Protein 3D7I (pdb70)

Structure (mmCIF, N/CA/C/O backbone):
data_3D7I
#
_entry.id   3D7I
#
_cell.length_a   73.571
_cell.length_b   92.672
_cell.length_c   111.237
_cell.angle_alpha   90.000
_cell.angle_beta   90.000
_cell.angle_gamma   90.000
#
_symmetry.space_group_name_H-M   'C 2 2 21'
#
loop_
_entity.id
_entity.type
_entity.pdbx_description
1 polymer 'carboxymuconolactone decarboxylase family protein'
2 non-polymer 'SULFATE ION'
3 non-polymer 'TETRAETHYLENE GLYCOL'
4 water water
#
loop_
_atom_site.group_PDB
_atom_site.id
_atom_site.type_symbol
_atom_site.label_atom_id
_atom_site.label_alt_id
_atom_site.label_comp_id
_atom_site.label_asym_id
_atom_site.label_entity_id
_atom_site.label_seq_id
_atom_site.pdbx_PDB_ins_code
_atom_site.Cartn_x
_atom_site.Cartn_y
_atom_site.Cartn_z
_atom_site.occupancy
_atom_site.B_iso_or_equiv
_atom_site.auth_seq_id
_atom_site.auth_comp_id
_atom_site.auth_asym_id
_atom_site.auth_atom_id
_atom_site.pdbx_PDB_model_num
ATOM 1 N N . GLY A 1 9 ? 7.113 47.820 48.230 1.00 63.18 8 GLY A N 1
ATOM 2 C CA . GLY A 1 9 ? 7.916 49.054 47.974 1.00 62.21 8 GLY A CA 1
ATOM 3 C C . GLY A 1 9 ? 7.894 50.011 49.156 1.00 62.36 8 GLY A C 1
ATOM 4 O O . GLY A 1 9 ? 7.161 49.795 50.129 1.00 62.95 8 GLY A O 1
ATOM 5 N N . GLU A 1 10 ? 8.711 51.064 49.083 1.00 60.48 9 GLU A N 1
ATOM 6 C CA . GLU A 1 10 ? 8.684 52.123 50.091 1.00 58.30 9 GLU A CA 1
ATOM 7 C C . GLU A 1 10 ? 7.291 52.770 50.114 1.00 56.39 9 GLU A C 1
ATOM 8 O O . GLU A 1 10 ? 6.718 52.987 51.195 1.00 56.47 9 GLU A O 1
ATOM 10 N N . GLY A 1 11 ? 6.762 53.061 48.918 1.00 53.09 10 GLY A N 1
ATOM 11 C CA . GLY A 1 11 ? 5.433 53.642 48.764 1.00 50.98 10 GLY A CA 1
ATOM 12 C C . GLY A 1 11 ? 4.412 52.858 49.570 1.00 48.70 10 GLY A C 1
ATOM 13 O O . GLY A 1 11 ? 3.676 53.419 50.388 1.00 47.60 10 GLY A O 1
ATOM 22 N N . LYS A 1 13 ? 4.932 50.414 51.878 1.00 40.22 12 LYS A N 1
ATOM 23 C CA . LYS A 1 13 ? 5.220 50.245 53.284 1.00 39.39 12 LYS A CA 1
ATOM 24 C C . LYS A 1 13 ? 4.552 51.365 54.105 1.00 39.05 12 LYS A C 1
ATOM 25 O O . LYS A 1 13 ? 3.999 51.114 55.177 1.00 36.47 12 LYS A O 1
ATOM 27 N N . VAL A 1 14 ? 4.555 52.593 53.582 1.00 41.16 13 VAL A N 1
ATOM 28 C CA . VAL A 1 14 ? 3.985 53.723 54.333 1.00 40.15 13 VAL A CA 1
ATOM 29 C C . VAL A 1 14 ? 2.466 53.744 54.224 1.00 35.35 13 VAL A C 1
ATOM 30 O O . VAL A 1 14 ? 1.779 54.075 55.197 1.00 39.28 13 VAL A O 1
ATOM 34 N N . VAL A 1 15 ? 1.956 53.361 53.060 1.00 35.51 14 VAL A N 1
ATOM 35 C CA . VAL A 1 15 ? 0.512 53.181 52.887 1.00 33.25 14 VAL A CA 1
ATOM 36 C C . VAL A 1 15 ? 0.015 52.159 53.927 1.00 29.68 14 VAL A C 1
ATOM 37 O O . VAL A 1 15 ? -0.929 52.413 54.638 1.00 25.80 14 VAL A O 1
ATOM 41 N N . ALA A 1 16 ? 0.677 51.008 54.006 1.00 32.05 15 ALA A N 1
ATOM 42 C CA . ALA A 1 16 ? 0.319 49.990 55.020 1.00 30.55 15 ALA A CA 1
ATOM 43 C C . ALA A 1 16 ? 0.308 50.511 56.438 1.00 30.63 15 ALA A C 1
ATOM 44 O O . ALA A 1 16 ? -0.613 50.220 57.215 1.00 29.05 15 ALA A O 1
ATOM 46 N N . ALA A 1 17 ? 1.325 51.306 56.787 1.00 32.02 16 ALA A N 1
ATOM 47 C CA . ALA A 1 17 ? 1.446 51.879 58.120 1.00 31.27 16 ALA A CA 1
ATOM 48 C C . ALA A 1 17 ? 0.396 52.940 58.394 1.00 29.05 16 ALA A C 1
ATOM 49 O O . ALA A 1 17 ? -0.260 52.920 59.426 1.00 30.47 16 ALA A O 1
ATOM 51 N N . ALA A 1 18 ? 0.219 53.844 57.428 1.00 30.03 17 ALA A N 1
ATOM 52 C CA . ALA A 1 18 ? -0.548 55.088 57.624 1.00 28.25 17 ALA A CA 1
ATOM 53 C C . ALA A 1 18 ? -2.018 54.981 57.205 1.00 26.59 17 ALA A C 1
ATOM 54 O O . ALA A 1 18 ? -2.882 55.631 57.788 1.00 25.75 17 ALA A O 1
ATOM 56 N N . TYR A 1 19 ? -2.274 54.168 56.181 1.00 24.99 18 TYR A N 1
ATOM 57 C CA . TYR A 1 19 ? -3.601 54.085 55.546 1.00 24.71 18 TYR A CA 1
ATOM 58 C C . TYR A 1 19 ? -4.051 52.638 55.422 1.00 20.64 18 TYR A C 1
ATOM 59 O O . TYR A 1 19 ? -4.166 52.125 54.301 1.00 21.60 18 TYR A O 1
ATOM 68 N N . PRO A 1 20 ? -4.382 51.998 56.585 1.00 23.75 19 PRO A N 1
ATOM 69 C CA . PRO A 1 20 ? -4.597 50.548 56.521 1.00 23.80 19 PRO A CA 1
ATOM 70 C C . PRO A 1 20 ? -5.793 50.109 55.656 1.00 24.39 19 PRO A C 1
ATOM 71 O O . PRO A 1 20 ? -5.700 49.082 54.985 1.00 22.72 19 PRO A O 1
ATOM 75 N N . ASP A 1 21 ? -6.879 50.883 55.641 1.00 23.76 20 ASP A N 1
ATOM 76 C CA . ASP A 1 21 ? -8.026 50.513 54.801 1.00 25.18 20 ASP A CA 1
ATOM 77 C C . ASP A 1 21 ? -7.642 50.579 53.313 1.00 24.46 20 ASP A C 1
ATOM 78 O O . ASP A 1 21 ? -7.976 49.687 52.524 1.00 23.99 20 ASP A O 1
ATOM 83 N N . LEU A 1 22 ? -6.947 51.640 52.908 1.00 22.16 21 LEU A N 1
ATOM 84 C CA . LEU A 1 22 ? -6.510 51.781 51.514 1.00 23.45 21 LEU A CA 1
ATOM 85 C C . LEU A 1 22 ? -5.550 50.647 51.145 1.00 23.72 21 LEU A C 1
ATOM 86 O O . LEU A 1 22 ? -5.688 50.025 50.110 1.00 22.75 21 LEU A O 1
ATOM 91 N N . TYR A 1 23 ? -4.605 50.344 52.051 1.00 23.05 22 TYR A N 1
ATOM 92 C CA . TYR A 1 23 ? -3.661 49.259 51.854 1.00 22.39 22 TYR A CA 1
ATOM 93 C C . TYR A 1 23 ? -4.393 47.912 51.671 1.00 20.03 22 TYR A C 1
ATOM 94 O O . TYR A 1 23 ? -4.119 47.164 50.739 1.00 20.71 22 TYR A O 1
ATOM 103 N N . ASP A 1 24 ? -5.377 47.683 52.522 1.00 21.98 23 ASP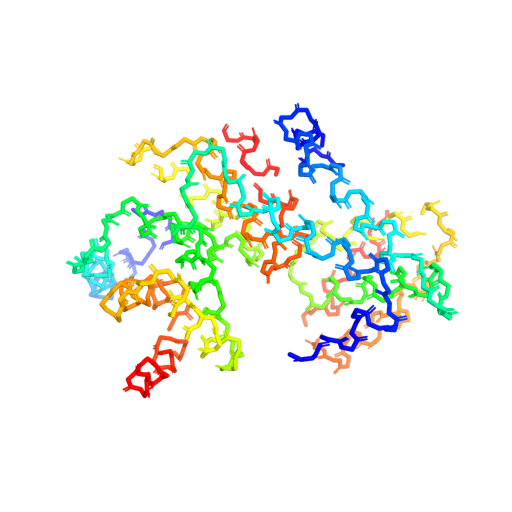 A N 1
ATOM 104 C CA A ASP A 1 24 ? -6.178 46.462 52.494 0.50 22.41 23 ASP A CA 1
ATOM 105 C CA B ASP A 1 24 ? -6.171 46.469 52.495 0.50 22.68 23 ASP A CA 1
ATOM 106 C C . ASP A 1 24 ? -6.854 46.296 51.139 1.00 24.33 23 ASP A C 1
ATOM 107 O O . ASP A 1 24 ? -6.797 45.222 50.528 1.00 23.02 23 ASP A O 1
ATOM 116 N N . ILE A 1 25 ? -7.502 47.356 50.663 1.00 23.72 24 ILE A N 1
ATOM 117 C CA A ILE A 1 25 ? -8.182 47.249 49.356 0.50 24.31 24 ILE A CA 1
ATOM 118 C CA B ILE A 1 25 ? -8.177 47.309 49.345 0.50 24.22 24 ILE A CA 1
ATOM 119 C C . ILE A 1 25 ? -7.191 47.088 48.196 1.00 24.55 24 ILE A C 1
ATOM 120 O O . ILE A 1 25 ? -7.462 46.327 47.233 1.00 25.95 24 ILE A O 1
ATOM 129 N N . ILE A 1 26 ? -6.029 47.734 48.283 1.00 23.63 25 ILE A N 1
ATOM 130 C CA . ILE A 1 26 ? -4.988 47.562 47.290 1.00 23.73 25 ILE A CA 1
ATOM 131 C C . ILE A 1 26 ? -4.522 46.104 47.179 1.00 24.84 25 ILE A C 1
ATOM 132 O O . ILE A 1 26 ? -4.395 45.552 46.081 1.00 24.71 25 ILE A O 1
ATOM 137 N N . VAL A 1 27 ? -4.274 45.469 48.314 1.00 23.84 26 VAL A N 1
ATOM 138 C CA . VAL A 1 27 ? -3.877 44.073 48.304 1.00 24.51 26 VAL A CA 1
ATOM 139 C C . VAL A 1 27 ? -4.981 43.206 47.694 1.00 24.08 26 VAL A C 1
ATOM 140 O O . VAL A 1 27 ? -4.707 42.313 46.882 1.00 25.13 26 VAL A O 1
ATOM 144 N N . LYS A 1 28 ? -6.218 43.437 48.112 1.00 23.62 27 LYS A N 1
ATOM 145 C CA . LYS A 1 28 ? -7.351 42.674 47.595 1.00 26.80 27 LYS A CA 1
ATOM 146 C C . LYS A 1 28 ? -7.566 42.905 46.102 1.00 26.00 27 LYS A C 1
ATOM 147 O O . LYS A 1 28 ? -7.857 41.968 45.350 1.00 25.10 27 LYS A O 1
ATOM 153 N N . LEU A 1 29 ? -7.413 44.146 45.669 1.00 25.36 28 LEU A N 1
ATOM 154 C CA . LEU A 1 29 ? -7.447 44.487 44.257 1.00 26.33 28 LEU A CA 1
ATOM 155 C C . LEU A 1 29 ? -6.405 43.691 43.484 1.00 26.40 28 LEU A C 1
ATOM 156 O O . LEU A 1 29 ? -6.722 43.008 42.478 1.00 25.64 28 LEU A O 1
ATOM 161 N N . ASN A 1 30 ? -5.170 43.739 43.959 1.00 25.85 29 ASN A N 1
ATOM 162 C CA A ASN A 1 30 ? -4.112 42.985 43.322 0.50 24.67 29 ASN A CA 1
ATOM 163 C CA B ASN A 1 30 ? -4.101 42.962 43.336 0.50 26.57 29 ASN A CA 1
ATOM 164 C C . ASN A 1 30 ? -4.457 41.489 43.224 1.00 27.43 29 ASN A C 1
ATOM 165 O O . ASN A 1 30 ? -4.287 40.871 42.164 1.00 26.48 29 ASN A O 1
ATOM 174 N N . ASP A 1 31 ? -4.917 40.908 44.338 1.00 25.77 30 ASP A N 1
ATOM 175 C CA . ASP A 1 31 ? -5.219 39.486 44.406 1.00 26.83 30 ASP A CA 1
ATOM 176 C C . ASP A 1 31 ? -6.349 39.097 43.458 1.00 26.50 30 ASP A C 1
ATOM 177 O O . ASP A 1 31 ? -6.238 38.090 42.744 1.00 27.69 30 ASP A O 1
ATOM 182 N N . THR A 1 32 ? -7.377 39.935 43.375 1.00 25.06 31 THR A N 1
ATOM 183 C CA . THR A 1 32 ? -8.522 39.675 42.512 1.00 26.30 31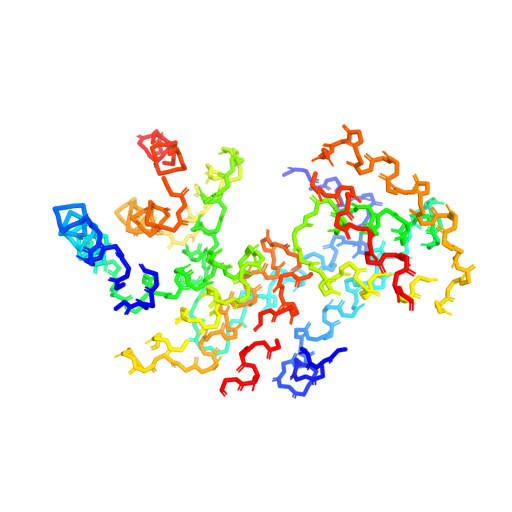 THR A CA 1
ATOM 184 C C . THR A 1 32 ? -8.189 39.881 41.055 1.00 24.54 31 THR A C 1
ATOM 185 O O . THR A 1 32 ? -8.603 39.093 40.194 1.00 25.86 31 THR A O 1
ATOM 189 N N . VAL A 1 33 ? -7.422 40.930 40.751 1.00 23.65 32 VAL A N 1
ATOM 190 C CA . VAL A 1 33 ? -6.989 41.176 39.369 1.00 25.23 32 VAL A CA 1
ATOM 191 C C . VAL A 1 33 ? -6.243 39.977 38.835 1.00 26.34 32 VAL A C 1
ATOM 192 O O . VAL A 1 33 ? -6.500 39.517 37.707 1.00 25.74 32 VAL A O 1
ATOM 196 N N . PHE A 1 34 ? -5.342 39.432 39.662 1.00 23.47 33 PHE A N 1
ATOM 197 C CA . PHE A 1 34 ? -4.507 38.304 39.260 1.00 25.02 33 PHE A CA 1
ATOM 198 C C . PHE A 1 34 ? -5.101 36.907 39.535 1.00 25.67 33 PHE A C 1
ATOM 199 O O . PHE A 1 34 ? -4.379 35.905 39.508 1.00 27.47 33 PHE A O 1
ATOM 207 N N . THR A 1 35 ? -6.425 36.858 39.772 1.00 26.09 34 THR A N 1
ATOM 208 C CA . THR A 1 35 ? -7.205 35.641 39.827 1.00 27.60 34 THR A CA 1
ATOM 209 C C . THR A 1 35 ? -8.146 35.688 38.635 1.00 27.89 34 THR A C 1
ATOM 210 O O . THR A 1 35 ? -9.305 36.080 38.730 1.00 30.01 34 THR A O 1
ATOM 214 N N . GLY A 1 36 ? -7.600 35.316 37.496 1.00 26.92 35 GLY A N 1
ATOM 215 C CA . GLY A 1 36 ? -8.301 35.386 36.222 1.00 27.08 35 GLY A CA 1
ATOM 216 C C . GLY A 1 36 ? -9.300 34.268 36.107 1.00 29.15 35 GLY A C 1
ATOM 217 O O . GLY A 1 36 ? -9.194 33.245 36.790 1.00 27.54 35 GLY A O 1
ATOM 218 N N . LYS A 1 37 ? -10.293 34.475 35.258 1.00 28.84 36 LYS A N 1
ATOM 219 C CA . LYS A 1 37 ? -11.271 33.429 34.980 1.00 28.97 36 LYS A CA 1
ATOM 220 C C . LYS A 1 37 ? -10.659 32.324 34.137 1.00 30.11 36 LYS A C 1
ATOM 221 O O . LYS A 1 37 ? -10.996 31.170 34.341 1.00 30.05 36 LYS A O 1
ATOM 227 N N . THR A 1 38 ? -9.779 32.689 33.202 1.00 28.56 37 THR A N 1
ATOM 228 C CA A THR A 1 38 ? -9.196 31.787 32.197 0.50 29.14 37 THR A CA 1
ATOM 229 C CA B THR A 1 38 ? -9.193 31.734 32.300 0.50 28.85 37 THR A CA 1
ATOM 230 C C . THR A 1 38 ? -7.684 31.932 32.126 1.00 29.37 37 THR A C 1
ATOM 231 O O . THR A 1 38 ? -6.955 30.962 32.097 1.00 29.92 37 THR A O 1
ATOM 238 N N . LEU A 1 39 ? -7.201 33.171 32.015 1.00 26.15 38 LEU A N 1
ATOM 239 C CA . LEU A 1 39 ? -5.791 33.391 31.855 1.00 24.92 38 LEU A CA 1
ATOM 240 C C . LEU A 1 39 ? -5.066 33.118 33.166 1.00 26.80 38 LEU A C 1
ATOM 241 O O . LEU A 1 39 ? -5.573 33.464 34.224 1.00 26.44 38 LEU A O 1
ATOM 246 N N . ASP A 1 40 ? -3.873 32.522 33.084 1.00 27.52 39 ASP A N 1
ATOM 247 C CA . ASP A 1 40 ? -3.065 32.273 34.276 1.00 27.31 39 ASP A CA 1
ATOM 248 C C . ASP A 1 40 ? -2.263 33.478 34.735 1.00 25.49 39 ASP A C 1
ATOM 249 O O . ASP A 1 40 ? -2.183 34.491 34.046 1.00 24.71 39 ASP A O 1
ATOM 254 N N . TYR A 1 41 ? -1.696 33.367 35.933 1.00 24.83 40 TYR A N 1
ATOM 255 C CA A TYR A 1 41 ? -0.966 34.511 36.494 0.50 24.43 40 TYR A CA 1
ATOM 256 C CA B TYR A 1 41 ? -0.941 34.446 36.549 0.50 25.70 40 TYR A CA 1
ATOM 257 C C . TYR A 1 41 ? 0.231 34.908 35.652 1.00 23.44 40 TYR A C 1
ATOM 258 O O . TYR A 1 41 ? 0.453 36.096 35.443 1.00 24.96 40 TYR A O 1
ATOM 275 N N . LYS A 1 42 ? 0.994 33.939 35.122 1.00 26.34 41 LYS A N 1
ATOM 276 C CA . LYS A 1 42 ? 2.120 34.269 34.254 1.00 25.22 41 LYS A CA 1
ATOM 277 C C . LYS A 1 42 ? 1.718 35.155 33.067 1.00 25.14 41 LYS A C 1
ATOM 278 O O . LYS A 1 42 ? 2.338 36.189 32.795 1.00 25.81 41 LYS A O 1
ATOM 284 N N . THR A 1 43 ? 0.660 34.766 32.368 1.00 24.21 42 THR A N 1
ATOM 285 C CA . THR A 1 43 ? 0.162 35.561 31.238 1.00 24.31 42 THR A CA 1
ATOM 286 C C . THR A 1 43 ? -0.227 36.964 31.657 1.00 23.60 42 THR A C 1
ATOM 287 O O . THR A 1 43 ? 0.152 37.944 31.015 1.00 23.14 42 THR A O 1
ATOM 291 N N . GLN A 1 44 ? -1.009 37.068 32.714 1.00 23.30 43 GLN A N 1
ATOM 292 C CA . GLN A 1 44 ? -1.358 38.387 33.277 1.00 23.53 43 GLN A CA 1
ATOM 293 C C . GLN A 1 44 ? -0.150 39.264 33.670 1.00 23.75 43 GLN A C 1
ATOM 294 O O . GLN A 1 44 ? -0.135 40.488 33.418 1.00 23.29 43 GLN A O 1
ATOM 300 N N . LYS A 1 45 ? 0.868 38.648 34.250 1.00 24.06 44 LYS A N 1
ATOM 301 C CA A LYS A 1 45 ? 2.049 39.394 34.646 0.50 24.95 44 LYS A CA 1
ATOM 302 C CA B LYS A 1 45 ? 2.101 39.351 34.610 0.50 23.81 44 LYS A CA 1
ATOM 303 C C . LYS A 1 45 ? 2.834 39.869 33.377 1.00 23.27 44 LYS A C 1
ATOM 304 O O . LYS A 1 45 ? 3.388 40.957 33.370 1.00 24.20 44 LYS A O 1
ATOM 315 N N . LEU A 1 46 ? 2.851 39.063 32.322 1.00 23.49 45 LEU A N 1
ATOM 316 C CA . LEU A 1 46 ? 3.470 39.487 31.044 1.00 23.18 45 LEU A CA 1
ATOM 317 C C . LEU A 1 46 ? 2.711 40.682 30.429 1.00 23.13 45 LEU A C 1
ATOM 318 O O . LEU A 1 46 ? 3.327 41.629 29.923 1.00 23.15 45 LEU A O 1
ATOM 323 N N . ILE A 1 47 ? 1.383 40.631 30.516 1.00 23.12 46 ILE A N 1
ATOM 324 C CA . ILE A 1 47 ? 0.533 41.742 30.094 1.00 23.13 46 ILE A CA 1
ATOM 325 C C . ILE A 1 47 ? 0.886 43.017 30.890 1.00 21.80 46 ILE A C 1
ATOM 326 O O . ILE A 1 47 ? 1.041 44.109 30.332 1.00 24.00 46 ILE A O 1
ATOM 331 N N . ALA A 1 48 ? 1.053 42.856 32.195 1.00 21.59 47 ALA A N 1
ATOM 332 C CA . ALA A 1 48 ? 1.412 44.003 33.068 1.00 22.85 47 ALA A CA 1
ATOM 333 C C . ALA A 1 48 ? 2.730 44.632 32.649 1.00 21.58 47 ALA A C 1
ATOM 334 O O . ALA A 1 48 ? 2.861 45.849 32.604 1.00 24.39 47 ALA A O 1
ATOM 336 N N . ILE A 1 49 ? 3.716 43.772 32.373 1.00 23.62 48 ILE A N 1
ATOM 337 C CA . ILE A 1 49 ? 5.011 44.242 31.841 1.00 22.75 48 ILE A CA 1
ATOM 338 C C . ILE A 1 49 ? 4.803 45.068 30.568 1.00 23.01 48 ILE A C 1
ATOM 339 O O . ILE A 1 49 ? 5.364 46.143 30.418 1.00 22.84 48 ILE A O 1
ATOM 344 N N . GLY A 1 50 ? 3.991 44.567 29.641 1.00 23.36 49 GLY A N 1
ATOM 345 C CA . GLY A 1 50 ? 3.767 45.228 28.390 1.00 24.34 49 GLY A CA 1
ATOM 346 C C . GLY A 1 50 ? 3.170 46.599 28.583 1.00 21.91 49 GLY A C 1
ATOM 347 O O . GLY A 1 50 ? 3.571 47.603 27.974 1.00 24.38 49 GLY A O 1
ATOM 348 N N . ILE A 1 51 ? 2.184 46.670 29.465 1.00 22.50 50 ILE A N 1
ATOM 349 C CA . ILE A 1 51 ? 1.514 47.943 29.700 1.00 23.41 50 ILE A CA 1
ATOM 350 C C . ILE A 1 51 ? 2.456 48.985 30.310 1.00 22.19 50 ILE A C 1
ATOM 351 O O . ILE A 1 51 ? 2.581 50.078 29.795 1.00 24.42 50 ILE A O 1
ATOM 356 N N . VAL A 1 52 ? 3.141 48.632 31.379 1.00 23.30 51 VAL A N 1
ATOM 357 C CA A VAL A 1 52 ? 4.067 49.611 31.993 0.50 24.17 51 VAL A CA 1
ATOM 358 C CA B VAL A 1 52 ? 4.101 49.532 32.036 0.50 25.09 51 VAL A CA 1
ATOM 359 C C . VAL A 1 52 ? 5.259 49.925 31.091 1.00 26.38 51 VAL A C 1
ATOM 360 O O . VAL A 1 52 ? 5.681 51.074 31.034 1.00 25.02 51 VAL A O 1
ATOM 367 N N . ALA A 1 53 ? 5.751 48.947 30.322 1.00 24.79 52 ALA A N 1
ATOM 368 C CA . ALA A 1 53 ? 6.831 49.208 29.347 1.00 23.41 52 ALA A CA 1
ATOM 369 C C . ALA A 1 53 ? 6.406 50.162 28.246 1.00 27.15 52 ALA A C 1
ATOM 370 O O . ALA A 1 53 ? 7.246 50.824 27.646 1.00 29.30 52 ALA A O 1
ATOM 372 N N . SER A 1 54 ? 5.105 50.271 27.973 1.00 24.86 53 SER A N 1
ATOM 373 C CA A SER A 1 54 ? 4.623 51.166 26.946 0.50 25.96 53 SER A CA 1
ATOM 374 C CA B SER A 1 54 ? 4.653 51.173 26.941 0.50 27.73 53 SER A CA 1
ATOM 375 C C . SER A 1 54 ? 4.631 52.619 27.384 1.00 28.80 53 SER A C 1
ATOM 376 O O . SER A 1 54 ? 4.436 53.499 26.543 1.00 32.02 53 SER A O 1
ATOM 381 N N . ARG A 1 55 ? 4.873 52.852 28.680 1.00 31.93 54 ARG A N 1
ATOM 382 C CA . ARG A 1 55 ? 4.884 54.190 29.311 1.00 34.66 54 ARG A CA 1
ATOM 383 C C . ARG A 1 55 ? 6.279 54.573 29.827 1.00 40.61 54 ARG A C 1
ATOM 384 O O . ARG A 1 55 ? 7.252 53.839 29.625 1.00 40.50 54 ARG A O 1
ATOM 392 N N . CYS A 1 56 ? 6.395 55.729 30.478 1.00 42.68 55 CYS A N 1
ATOM 393 C CA . CYS A 1 56 ? 7.731 56.325 30.735 1.00 47.39 55 CYS A CA 1
ATOM 394 C C . CYS A 1 56 ? 8.329 56.096 32.128 1.00 46.21 55 CYS A C 1
ATOM 395 O O . CYS A 1 56 ? 9.418 56.588 32.404 1.00 49.51 55 CYS A O 1
ATOM 398 N N . ASP A 1 57 ? 7.634 55.373 33.005 1.00 43.39 56 ASP A N 1
ATOM 399 C CA . ASP A 1 57 ? 8.112 55.195 34.363 1.00 42.72 56 ASP A CA 1
ATOM 400 C C . ASP A 1 57 ? 9.113 54.033 34.385 1.00 39.42 56 ASP A C 1
ATOM 401 O O . ASP A 1 57 ? 8.725 52.878 34.418 1.00 37.57 56 ASP A O 1
ATOM 406 N N . GLU A 1 58 ? 10.403 54.363 34.411 1.00 36.16 57 GLU A N 1
ATOM 407 C CA . GLU A 1 58 ? 11.452 53.339 34.489 1.00 36.14 57 GLU A CA 1
ATOM 408 C C . GLU A 1 58 ? 11.345 52.445 35.723 1.00 35.22 57 GLU A C 1
ATOM 409 O O . GLU A 1 58 ? 11.654 51.260 35.662 1.00 33.47 57 GLU A O 1
ATOM 411 N N . VAL A 1 59 ? 10.908 53.004 36.856 1.00 35.76 58 VAL A N 1
ATOM 412 C CA . VAL A 1 59 ? 10.867 52.237 38.096 1.00 34.18 58 VAL A CA 1
ATOM 413 C C . VAL A 1 59 ? 9.839 51.151 38.035 1.00 31.23 58 VAL A C 1
ATOM 414 O O . VAL A 1 59 ? 10.094 50.018 38.450 1.00 31.91 58 VAL A O 1
ATOM 418 N N . ALA A 1 60 ? 8.675 51.490 37.504 1.00 31.32 59 ALA A N 1
ATOM 419 C CA . ALA A 1 60 ? 7.608 50.541 37.337 1.00 30.86 59 ALA A CA 1
ATOM 420 C C . ALA A 1 60 ? 8.055 49.421 36.397 1.00 30.43 59 ALA A C 1
ATOM 421 O O . ALA A 1 60 ? 7.770 48.242 36.644 1.00 30.96 59 ALA A O 1
ATOM 423 N N . ILE A 1 61 ? 8.748 49.789 35.320 1.00 29.50 60 ILE A N 1
ATOM 424 C CA . ILE A 1 61 ? 9.206 48.772 34.339 1.00 26.50 60 ILE A CA 1
ATOM 425 C C . ILE A 1 61 ? 10.187 47.827 35.040 1.00 28.07 60 ILE A C 1
ATOM 426 O O . ILE A 1 61 ? 9.994 46.622 35.029 1.00 28.23 60 ILE A O 1
ATOM 431 N N . GLU A 1 62 ? 11.207 48.378 35.698 1.00 29.35 61 GLU A N 1
ATOM 432 C CA . GLU A 1 62 ? 12.217 47.545 36.374 1.00 31.16 61 GLU A CA 1
ATOM 433 C C . GLU A 1 62 ? 11.558 46.645 37.438 1.00 31.45 61 GLU A C 1
ATOM 434 O O . GLU A 1 62 ? 11.849 45.450 37.524 1.00 32.50 61 GLU A O 1
ATOM 436 N N . LYS A 1 63 ? 10.599 47.187 38.195 1.00 36.06 62 LYS A N 1
ATOM 437 C CA . LYS A 1 63 ? 9.882 46.412 39.212 1.00 34.75 62 LYS A CA 1
ATOM 438 C C . LYS A 1 63 ? 9.009 45.283 38.660 1.00 33.59 62 LYS A C 1
ATOM 439 O O . LYS A 1 63 ? 9.027 44.176 39.201 1.00 36.29 62 LYS A O 1
ATOM 441 N N . GLN A 1 64 ? 8.245 45.541 37.605 1.00 30.90 63 GLN A N 1
ATOM 442 C CA . GLN A 1 64 ? 7.446 44.502 36.995 1.00 31.48 63 GLN A CA 1
ATOM 443 C C . GLN A 1 64 ? 8.355 43.408 36.454 1.00 30.32 63 GLN A C 1
ATOM 444 O O . GLN A 1 64 ? 8.061 42.227 36.641 1.00 31.26 63 GLN A O 1
ATOM 458 N N . LYS A 1 66 ? 11.646 42.646 37.230 1.00 29.91 65 LYS A N 1
ATOM 459 C CA . LYS A 1 66 ? 12.346 41.965 38.336 1.00 30.33 65 LYS A CA 1
ATOM 460 C C . LYS A 1 66 ? 11.427 41.024 39.133 1.00 32.52 65 LYS A C 1
ATOM 461 O O . LYS A 1 66 ? 11.812 39.881 39.400 1.00 35.10 65 LYS A O 1
ATOM 463 N N . SER A 1 67 ? 10.214 41.466 39.486 1.00 34.11 66 SER A N 1
ATOM 464 C CA . SER A 1 67 ? 9.255 40.581 40.183 1.00 35.61 66 SER A CA 1
ATOM 465 C C . SER A 1 67 ? 8.832 39.404 39.324 1.00 35.90 66 SER A C 1
ATOM 466 O O . SER A 1 67 ? 8.732 38.291 39.823 1.00 37.28 66 SER A O 1
ATOM 469 N N . ALA A 1 68 ? 8.619 39.633 38.026 1.00 32.19 67 ALA A N 1
ATOM 470 C CA . ALA A 1 68 ? 8.283 38.537 37.114 1.00 31.97 67 ALA A CA 1
ATOM 471 C C . ALA A 1 68 ? 9.364 37.471 37.096 1.00 30.41 67 ALA A C 1
ATOM 472 O O . ALA A 1 68 ? 9.070 36.272 37.124 1.00 31.14 67 ALA A O 1
ATOM 482 N N . LYS A 1 70 ? 11.816 36.919 39.325 1.00 33.44 69 LYS A N 1
ATOM 483 C CA . LYS A 1 70 ? 11.908 36.347 40.675 1.00 35.69 69 LYS A CA 1
ATOM 484 C C . LYS A 1 70 ? 10.717 35.489 41.074 1.00 35.74 69 LYS A C 1
ATOM 485 O O . LYS A 1 70 ? 10.904 34.381 41.576 1.00 37.23 69 LYS A O 1
ATOM 488 N N . GLU A 1 71 ? 9.504 36.012 40.930 1.00 37.28 70 GLU A N 1
ATOM 489 C CA . GLU A 1 71 ? 8.297 35.273 41.347 1.00 39.48 70 GLU A CA 1
ATOM 490 C C . GLU A 1 71 ? 8.014 34.086 40.459 1.00 38.27 70 GLU A C 1
ATOM 491 O O . GLU A 1 71 ? 7.604 33.043 40.950 1.00 38.97 70 GLU A O 1
ATOM 497 N N . LEU A 1 72 ? 8.211 34.245 39.150 1.00 33.53 71 LEU A N 1
ATOM 498 C CA . LEU A 1 72 ? 7.648 33.321 38.173 1.00 32.57 71 LEU A CA 1
ATOM 499 C C . LEU A 1 72 ? 8.698 32.626 37.324 1.00 30.56 71 LEU A C 1
ATOM 500 O O . LEU A 1 72 ? 8.380 31.757 36.523 1.00 32.58 71 LEU A O 1
ATOM 505 N N . GLY A 1 73 ? 9.959 33.004 37.460 1.00 29.45 72 GLY A N 1
ATOM 506 C CA . GLY A 1 73 ? 10.999 32.381 36.658 1.00 30.81 72 GLY A CA 1
ATOM 507 C C . GLY A 1 73 ? 10.893 32.763 35.189 1.00 28.90 72 GLY A C 1
ATOM 508 O O . GLY A 1 73 ? 11.285 32.012 34.315 1.00 27.79 72 GLY A O 1
ATOM 509 N N . ILE A 1 74 ? 10.329 33.933 34.930 1.00 28.71 73 ILE A N 1
ATOM 510 C CA . ILE A 1 74 ? 10.230 34.453 33.575 1.00 26.65 73 ILE A CA 1
ATOM 511 C C . ILE A 1 74 ? 11.641 34.850 33.102 1.00 26.03 73 ILE A C 1
ATOM 512 O O . ILE A 1 74 ? 12.407 35.426 33.869 1.00 26.46 73 ILE A O 1
ATOM 517 N N . THR A 1 75 ? 11.979 34.527 31.859 1.00 24.20 74 THR A N 1
ATOM 518 C CA . THR A 1 75 ? 13.334 34.754 31.312 1.00 23.43 74 THR A CA 1
ATOM 519 C C . THR A 1 75 ? 13.432 36.085 30.571 1.00 23.43 74 THR A C 1
ATOM 520 O O . THR A 1 75 ? 12.410 36.648 30.181 1.00 24.85 74 THR A O 1
ATOM 524 N N . LYS A 1 76 ? 14.660 36.573 30.334 1.00 23.60 75 LYS A N 1
ATOM 525 C CA . LYS A 1 76 ? 14.800 37.804 29.536 1.00 24.84 75 LYS A CA 1
ATOM 526 C C . LYS A 1 76 ? 14.252 37.621 28.137 1.00 23.85 75 LYS A C 1
ATOM 527 O O . LYS A 1 76 ? 13.645 38.550 27.595 1.00 25.13 75 LYS A O 1
ATOM 533 N N . GLU A 1 77 ? 14.416 36.447 27.511 1.00 25.56 76 GLU A N 1
ATOM 534 C CA . GLU A 1 77 ? 13.847 36.299 26.160 1.00 26.50 76 GLU A CA 1
ATOM 535 C C . GLU A 1 77 ? 12.321 36.381 26.188 1.00 23.56 76 GLU A C 1
ATOM 536 O O . GLU A 1 77 ? 11.752 36.959 25.279 1.00 24.07 76 GLU A O 1
ATOM 542 N N . GLU A 1 78 ? 11.660 35.883 27.240 1.00 23.55 77 GLU A N 1
ATOM 543 C CA A GLU A 1 78 ? 10.209 36.007 27.352 0.50 23.77 77 GLU A CA 1
ATOM 544 C CA B GLU A 1 78 ? 10.211 36.016 27.381 0.50 24.73 77 GLU A CA 1
ATOM 545 C C . GLU A 1 78 ? 9.809 37.470 27.485 1.00 23.21 77 GLU A C 1
ATOM 546 O O . GLU A 1 78 ? 8.852 37.922 26.844 1.00 24.29 77 GLU A O 1
ATOM 557 N N . ILE A 1 79 ? 10.559 38.226 28.278 1.00 22.60 78 ILE A N 1
ATOM 558 C CA . ILE A 1 79 ? 10.262 39.631 28.422 1.00 22.13 78 ILE A CA 1
ATOM 559 C C . ILE A 1 79 ? 10.497 40.351 27.095 1.00 22.16 78 ILE A C 1
ATOM 560 O O . ILE A 1 79 ? 9.718 41.228 26.690 1.00 22.39 78 ILE A O 1
ATOM 565 N N . ALA A 1 80 ? 11.565 40.001 26.393 1.00 22.80 79 ALA A N 1
ATOM 566 C CA . ALA A 1 80 ? 11.815 40.593 25.086 1.00 22.89 79 ALA A CA 1
ATOM 567 C C . ALA A 1 80 ? 10.655 40.348 24.087 1.00 22.88 79 ALA A C 1
ATOM 568 O O . ALA A 1 80 ? 10.366 41.217 23.271 1.00 23.99 79 ALA A O 1
ATOM 570 N N . ASP A 1 81 ? 10.007 39.187 24.161 1.00 24.09 80 ASP A N 1
ATOM 571 C CA . ASP A 1 81 ? 8.829 38.884 23.341 1.00 24.61 80 ASP A CA 1
ATOM 572 C C . ASP A 1 81 ? 7.693 39.838 23.668 1.00 23.31 80 ASP A C 1
ATOM 573 O O . ASP A 1 81 ? 6.927 40.216 22.786 1.00 24.82 80 ASP A O 1
ATOM 578 N N . VAL A 1 82 ? 7.567 40.227 24.939 1.00 23.06 81 VAL A N 1
ATOM 579 C CA . VAL A 1 82 ? 6.636 41.279 25.331 1.00 22.72 81 VAL A CA 1
ATOM 580 C C . VAL A 1 82 ? 7.009 42.610 24.693 1.00 23.42 81 VAL A C 1
ATOM 581 O O . VAL A 1 82 ? 6.165 43.299 24.134 1.00 24.56 81 VAL A O 1
ATOM 585 N N . LEU A 1 83 ? 8.291 42.938 24.762 1.00 22.99 82 LEU A N 1
ATOM 586 C CA . LEU A 1 83 ? 8.797 44.190 24.213 1.00 24.05 82 LEU A CA 1
ATOM 587 C C . LEU A 1 83 ? 8.640 44.309 22.703 1.00 23.47 82 LEU A C 1
ATOM 588 O O . LEU A 1 83 ? 8.435 45.397 22.188 1.00 23.29 82 LEU A O 1
ATOM 593 N N . ARG A 1 84 ? 8.631 43.175 21.994 1.00 23.67 83 ARG A N 1
ATOM 594 C CA . ARG A 1 84 ? 8.277 43.188 20.567 1.00 22.32 83 ARG A CA 1
ATOM 595 C C . ARG A 1 84 ? 6.914 43.841 20.356 1.00 23.96 83 ARG A C 1
ATOM 596 O O . ARG A 1 84 ? 6.736 44.702 19.511 1.00 23.21 83 ARG A O 1
ATOM 604 N N . VAL A 1 85 ? 5.944 43.461 21.177 1.00 21.81 84 VAL A N 1
ATOM 605 C CA . VAL A 1 85 ? 4.597 44.026 21.126 1.00 23.10 84 VAL A CA 1
ATOM 606 C C . VAL A 1 85 ? 4.597 45.486 21.501 1.00 23.04 84 VAL A C 1
ATOM 607 O O . VAL A 1 85 ? 3.888 46.301 20.903 1.00 25.75 84 VAL A O 1
ATOM 611 N N . VAL A 1 86 ? 5.427 45.860 22.483 1.00 22.57 85 VAL A N 1
ATOM 612 C CA . VAL A 1 86 ? 5.553 47.281 22.879 1.00 22.18 85 VAL A CA 1
ATOM 613 C C . VAL A 1 86 ? 6.001 48.139 21.689 1.00 21.85 85 VAL A C 1
ATOM 614 O O . VAL A 1 86 ? 5.424 49.192 21.422 1.00 24.82 85 VAL A O 1
ATOM 618 N N . LEU A 1 87 ? 6.991 47.646 20.948 1.00 23.40 86 LEU A N 1
ATOM 619 C CA . LEU A 1 87 ? 7.491 48.345 19.758 1.00 23.31 86 LEU A CA 1
ATOM 620 C C . LEU A 1 87 ? 6.355 48.591 18.781 1.00 23.51 86 LEU A C 1
ATOM 621 O O . LEU A 1 87 ? 6.143 49.711 18.317 1.00 24.52 86 LEU A O 1
ATOM 626 N N . LEU A 1 88 ? 5.610 47.541 18.458 1.00 23.94 87 LEU A N 1
ATOM 627 C CA . LEU A 1 88 ? 4.559 47.666 17.436 1.00 25.02 87 LEU A CA 1
ATOM 628 C C . LEU A 1 88 ? 3.463 48.632 17.862 1.00 25.92 87 LEU A C 1
ATOM 629 O O . LEU A 1 88 ? 2.953 49.454 17.071 1.00 26.30 87 LEU A O 1
ATOM 634 N N . THR A 1 89 ? 3.077 48.542 19.138 1.00 23.85 88 THR A N 1
ATOM 635 C CA . THR A 1 89 ? 1.940 49.293 19.660 1.00 24.05 88 THR A CA 1
ATOM 636 C C . THR A 1 89 ? 2.308 50.686 20.111 1.00 25.31 88 THR A C 1
ATOM 637 O O . THR A 1 89 ? 1.454 51.557 20.233 1.00 26.04 88 THR A O 1
ATOM 641 N N . SER A 1 90 ? 3.579 50.897 20.397 1.00 24.46 89 SER A N 1
ATOM 642 C CA . SER A 1 90 ? 3.995 52.084 21.146 1.00 24.13 89 SER A CA 1
ATOM 643 C C . SER A 1 90 ? 5.212 52.838 20.638 1.00 26.56 89 SER A C 1
ATOM 644 O O . SER A 1 90 ? 5.462 53.961 21.084 1.00 26.78 89 SER A O 1
ATOM 647 N N . GLY A 1 91 ? 5.968 52.245 19.726 1.00 25.26 90 GLY A N 1
ATOM 648 C CA . GLY A 1 91 ? 7.072 52.946 19.088 1.00 25.97 90 GLY A CA 1
ATOM 649 C C . GLY A 1 91 ? 8.453 52.649 19.649 1.00 25.09 90 GLY A C 1
ATOM 650 O O . GLY A 1 91 ? 8.594 51.969 20.691 1.00 25.03 90 GLY A O 1
ATOM 659 N N . PRO A 1 93 ? 10.900 54.743 21.022 1.00 25.42 92 PRO A N 1
ATOM 660 C CA . P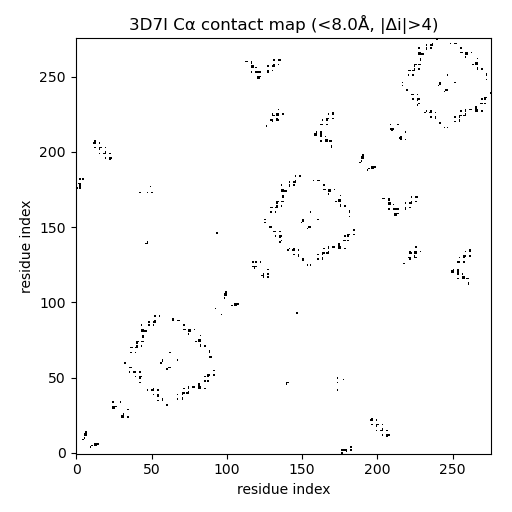RO A 1 93 ? 11.374 55.211 22.342 1.00 25.71 92 PRO A CA 1
ATOM 661 C C . PRO A 1 93 ? 11.033 54.254 23.485 1.00 25.58 92 PRO A C 1
ATOM 662 O O . PRO A 1 93 ? 11.893 53.982 24.345 1.00 24.82 92 PRO A O 1
ATOM 666 N N . ALA A 1 94 ? 9.791 53.774 23.520 1.00 23.87 93 ALA A N 1
ATOM 667 C CA . ALA A 1 94 ? 9.353 52.861 24.577 1.00 25.14 93 ALA A CA 1
ATOM 668 C C . ALA A 1 94 ? 10.094 51.560 24.466 1.00 22.70 93 ALA A C 1
ATOM 669 O O . ALA A 1 94 ? 10.577 51.012 25.471 1.00 24.20 93 ALA A O 1
ATOM 671 N N . PHE A 1 95 ? 10.225 51.050 23.241 1.00 22.55 94 PHE A N 1
ATOM 672 C CA . PHE A 1 95 ? 10.933 49.795 23.040 1.00 23.58 94 PHE A CA 1
ATOM 673 C C . PHE A 1 95 ? 12.386 49.873 23.521 1.00 24.36 94 PHE A C 1
ATOM 674 O O . PHE A 1 95 ? 12.852 48.996 24.251 1.00 23.54 94 PHE A O 1
ATOM 682 N N . THR A 1 96 ? 13.096 50.897 23.089 1.00 23.25 95 THR A N 1
ATOM 683 C CA . THR A 1 96 ? 14.522 51.005 23.394 1.00 23.76 95 THR A CA 1
ATOM 684 C C . THR A 1 96 ? 14.779 51.245 24.884 1.00 23.91 95 THR A C 1
ATOM 685 O O . THR A 1 96 ? 15.727 50.669 25.450 1.00 22.76 95 THR A O 1
ATOM 689 N N . LYS A 1 97 ? 13.940 52.067 25.539 1.00 23.94 96 LYS A N 1
ATOM 690 C CA A LYS A 1 97 ? 14.064 52.294 26.985 0.50 24.52 96 LYS A CA 1
ATOM 691 C CA B LYS A 1 97 ? 14.085 52.290 26.980 0.50 24.73 96 LYS A CA 1
ATOM 692 C C . LYS A 1 97 ? 13.894 50.970 27.727 1.00 23.60 96 LYS A C 1
ATOM 693 O O . LYS A 1 97 ? 14.677 50.630 28.617 1.00 23.57 96 LYS A O 1
ATOM 704 N N . ALA A 1 98 ? 12.853 50.233 27.358 1.00 22.89 97 ALA A N 1
ATOM 705 C CA . ALA A 1 98 ? 12.503 49.022 28.072 1.00 23.21 97 ALA A CA 1
ATOM 706 C C . ALA A 1 98 ? 13.520 47.930 27.798 1.00 22.64 97 ALA A C 1
ATOM 707 O O . ALA A 1 98 ? 13.835 47.138 28.692 1.00 21.62 97 ALA A O 1
ATOM 722 N N . LYS A 1 100 ? 16.765 48.430 27.163 1.00 23.46 99 LYS A N 1
ATOM 723 C CA . LYS A 1 100 ? 17.935 48.759 27.973 1.00 22.40 99 LYS A CA 1
ATOM 724 C C . LYS A 1 100 ? 17.719 48.361 29.440 1.00 23.13 99 LYS A C 1
ATOM 725 O O . LYS A 1 100 ? 18.605 47.791 30.055 1.00 24.56 99 LYS A O 1
ATOM 728 N N . ILE A 1 101 ? 16.530 48.639 29.977 1.00 23.51 100 ILE A N 1
ATOM 729 C CA . ILE A 1 101 ? 16.195 48.246 31.335 1.00 23.50 100 ILE A CA 1
ATOM 730 C C . ILE A 1 101 ? 16.325 46.735 31.505 1.00 23.08 100 ILE A C 1
ATOM 731 O O . ILE A 1 101 ? 16.976 46.260 32.450 1.00 23.76 100 ILE A O 1
ATOM 736 N N . LEU A 1 102 ? 15.763 45.994 30.557 1.00 23.79 101 LEU A N 1
ATOM 737 C CA . LEU A 1 102 ? 15.826 44.529 30.552 1.00 24.35 101 LEU A CA 1
ATOM 738 C C . LEU A 1 102 ? 17.264 44.013 30.533 1.00 25.05 101 LEU A C 1
ATOM 739 O O . LEU A 1 102 ? 17.631 43.117 31.292 1.00 25.90 101 LEU A O 1
ATOM 744 N N . GLU A 1 103 ? 18.074 44.582 29.645 1.00 23.74 102 GLU A N 1
ATOM 745 C CA . GLU A 1 103 ? 19.445 44.139 29.465 1.00 26.42 102 GLU A CA 1
ATOM 746 C C . GLU A 1 103 ? 20.232 44.336 30.746 1.00 26.82 102 GLU A C 1
ATOM 747 O O . GLU A 1 103 ? 21.048 43.495 31.092 1.00 28.91 102 GLU A O 1
ATOM 753 N N . LYS A 1 104 ? 20.012 45.466 31.422 1.00 26.58 103 LYS A N 1
ATOM 754 C CA . LYS A 1 104 ? 20.773 45.845 32.614 1.00 25.32 103 LYS A CA 1
ATOM 755 C C . LYS A 1 104 ? 20.256 45.177 33.884 1.00 28.39 103 LYS A C 1
ATOM 756 O O . LYS A 1 104 ? 20.942 45.155 34.898 1.00 28.33 103 LYS A O 1
ATOM 759 N N . LEU A 1 105 ? 19.054 44.629 33.819 1.00 28.90 104 LEU A N 1
ATOM 760 C CA . LEU A 1 105 ? 18.390 44.037 34.970 1.00 33.29 104 LEU A CA 1
ATOM 761 C C . LEU A 1 105 ? 19.205 42.897 35.580 1.00 35.09 104 LEU A C 1
ATOM 762 O O . LEU A 1 105 ? 19.365 42.857 36.806 1.00 37.06 104 LEU A O 1
ATOM 768 N N . PHE B 1 8 ? 8.970 79.991 40.219 1.00 59.01 7 PHE B N 1
ATOM 769 C CA . PHE B 1 8 ? 9.121 78.887 39.220 1.00 58.55 7 PHE B CA 1
ATOM 770 C C . PHE B 1 8 ? 10.525 78.270 39.318 1.00 57.17 7 PHE B C 1
ATOM 771 O O . PHE B 1 8 ? 11.448 78.885 39.884 1.00 59.33 7 PHE B O 1
ATOM 779 N N . GLY B 1 9 ? 10.693 77.077 38.739 1.00 51.97 8 GLY B N 1
ATOM 780 C CA . GLY B 1 9 ? 11.946 76.308 38.864 1.00 47.06 8 GLY B CA 1
ATOM 781 C C . GLY B 1 9 ? 13.010 76.644 37.842 1.00 42.74 8 GLY B C 1
ATOM 782 O O . GLY B 1 9 ? 12.960 77.691 37.199 1.00 40.60 8 GLY B O 1
ATOM 783 N N . GLU B 1 10 ? 13.969 75.734 37.690 1.00 39.01 9 GLU B N 1
ATOM 784 C CA . GLU B 1 10 ? 15.125 75.924 36.812 1.00 38.04 9 GLU B CA 1
ATOM 785 C C . GLU B 1 10 ? 14.737 76.079 35.344 1.00 34.61 9 GLU B C 1
ATOM 786 O O . GLU B 1 10 ? 15.312 76.893 34.624 1.00 33.70 9 GLU B O 1
ATOM 788 N N . GLY B 1 11 ? 13.750 75.287 34.915 1.00 34.19 10 GLY B N 1
ATOM 789 C CA . GLY B 1 11 ? 13.250 75.348 33.551 1.00 31.10 10 GLY B CA 1
ATOM 790 C C . GLY B 1 11 ? 12.790 76.744 33.220 1.00 25.97 10 GLY B C 1
ATOM 791 O O . GLY B 1 11 ? 13.200 77.304 32.203 1.00 24.44 10 GLY B O 1
ATOM 800 N N . LYS B 1 13 ? 13.587 79.531 34.749 1.00 22.58 12 LYS B N 1
ATOM 801 C CA . LYS B 1 13 ? 14.709 80.488 34.749 1.00 22.98 12 LYS B CA 1
ATOM 802 C C . LYS B 1 13 ? 15.471 80.468 33.411 1.00 20.97 12 LYS B C 1
ATOM 803 O O . LYS B 1 13 ? 15.931 81.507 32.944 1.00 22.83 12 LYS B O 1
ATOM 809 N N . VAL B 1 14 ? 15.558 79.292 32.784 1.00 23.05 13 VAL B N 1
ATOM 810 C CA . VAL B 1 14 ? 16.174 79.143 31.455 1.00 22.27 13 VAL B CA 1
ATOM 811 C C . VAL B 1 14 ? 15.338 79.931 30.437 1.00 19.87 13 VAL B C 1
ATOM 812 O O . VAL B 1 14 ? 15.870 80.675 29.599 1.00 19.37 13 VAL B O 1
ATOM 816 N N . VAL B 1 15 ? 14.032 79.817 30.576 1.00 20.72 14 VAL B N 1
ATOM 817 C CA . VAL B 1 15 ? 13.119 80.535 29.668 1.00 22.65 14 VAL B CA 1
ATOM 818 C C . VAL B 1 15 ? 13.274 82.037 29.865 1.00 19.62 14 VAL B C 1
ATOM 819 O O . VAL B 1 15 ? 13.348 82.784 28.895 1.00 20.37 14 VAL B O 1
ATOM 823 N N . ALA B 1 16 ? 13.332 82.483 31.131 1.00 21.22 15 ALA B N 1
ATOM 824 C CA . ALA B 1 16 ? 13.580 83.912 31.414 1.00 18.46 15 ALA B CA 1
ATOM 825 C C . ALA B 1 16 ? 14.866 84.401 30.767 1.00 19.65 15 ALA B C 1
ATOM 826 O O . ALA B 1 16 ? 14.894 85.480 30.187 1.00 22.14 15 ALA B O 1
ATOM 828 N N . ALA B 1 17 ? 15.918 83.608 30.857 1.00 21.08 16 ALA B N 1
ATOM 829 C CA . ALA B 1 17 ? 17.202 83.950 30.227 1.00 22.56 16 ALA B CA 1
ATOM 830 C C . ALA B 1 17 ? 17.144 83.974 28.678 1.00 22.82 16 ALA B C 1
ATOM 831 O O . ALA B 1 17 ? 17.665 84.891 28.042 1.00 28.47 16 ALA B O 1
ATOM 833 N N . ALA B 1 18 ? 16.521 82.963 28.097 1.00 21.86 17 ALA B N 1
ATOM 834 C CA . ALA B 1 18 ? 16.542 82.770 26.636 1.00 22.20 17 ALA B CA 1
ATOM 835 C C . ALA B 1 18 ? 15.493 83.586 25.851 1.00 21.86 17 ALA B C 1
ATOM 836 O O . ALA B 1 18 ? 15.808 84.146 24.776 1.00 23.86 17 ALA B O 1
ATOM 838 N N . TYR B 1 19 ? 14.290 83.672 26.407 1.00 22.99 18 TYR B N 1
ATOM 839 C CA . TYR B 1 19 ? 13.084 84.212 25.724 1.00 24.08 18 TYR B CA 1
ATOM 840 C C . TYR B 1 19 ? 12.235 85.030 26.691 1.00 21.96 18 TYR B C 1
ATOM 841 O O . TYR B 1 19 ? 11.217 84.579 27.196 1.00 21.62 18 TYR B O 1
ATOM 850 N N . PRO B 1 20 ? 12.703 86.256 26.994 1.00 22.95 19 PRO B N 1
ATOM 851 C CA . PRO B 1 20 ? 12.008 87.103 27.963 1.00 20.97 19 PRO B CA 1
ATOM 852 C C . PRO B 1 20 ? 10.540 87.377 27.666 1.00 23.47 19 PRO B C 1
ATOM 853 O O . PRO B 1 20 ? 9.729 87.342 28.598 1.00 22.73 19 PRO B O 1
ATOM 857 N N . ASP B 1 21 ? 10.175 87.629 26.413 1.00 23.93 20 ASP B N 1
ATOM 858 C CA . ASP B 1 21 ? 8.772 87.917 26.104 1.00 28.48 20 ASP B CA 1
ATOM 859 C C . ASP B 1 21 ? 7.908 86.671 26.266 1.00 26.25 20 ASP B C 1
ATOM 860 O O . ASP B 1 21 ? 6.756 86.723 26.775 1.00 26.13 20 ASP B O 1
ATOM 865 N N . LEU B 1 22 ? 8.444 85.524 25.878 1.00 24.97 21 LEU B N 1
ATOM 866 C CA . LEU B 1 22 ? 7.721 84.269 26.090 1.00 23.54 21 LEU B CA 1
ATOM 867 C C . LEU B 1 22 ? 7.555 83.994 27.575 1.00 22.52 21 LEU B C 1
ATOM 868 O O . LEU B 1 22 ? 6.474 83.604 28.042 1.00 24.44 21 LEU B O 1
ATOM 873 N N . TYR B 1 23 ? 8.626 84.193 28.326 1.00 22.41 22 TYR B N 1
ATOM 874 C CA . TYR B 1 23 ? 8.584 84.070 29.780 1.00 22.77 22 TYR B CA 1
ATOM 875 C C . TYR B 1 23 ? 7.435 84.913 30.380 1.00 22.67 22 TYR B C 1
ATOM 876 O O . TYR B 1 23 ? 6.627 84.425 31.175 1.00 23.91 22 TYR B O 1
ATOM 885 N N . ASP B 1 24 ? 7.378 86.174 29.980 1.00 23.82 23 ASP B N 1
ATOM 886 C CA . ASP B 1 24 ? 6.360 87.088 30.502 1.00 24.16 23 ASP B CA 1
ATOM 887 C C . ASP B 1 24 ? 4.927 86.625 30.205 1.00 25.07 23 ASP B C 1
ATOM 888 O O . ASP B 1 24 ? 4.046 86.754 31.064 1.00 23.28 23 ASP B O 1
ATOM 893 N N . ILE B 1 25 ? 4.693 86.066 29.019 1.00 23.65 24 ILE B N 1
ATOM 894 C CA . ILE B 1 25 ? 3.350 85.619 28.651 1.00 24.84 24 ILE B CA 1
ATOM 895 C C . ILE B 1 25 ? 3.018 84.370 29.489 1.00 23.61 24 ILE B C 1
ATOM 896 O O . ILE B 1 25 ? 1.899 84.210 29.967 1.00 24.22 24 ILE B O 1
ATOM 901 N N . ILE B 1 26 ? 4.024 83.514 29.707 1.00 24.35 25 ILE B N 1
ATOM 902 C CA . ILE B 1 26 ? 3.817 82.316 30.523 1.00 24.21 25 ILE B CA 1
ATOM 903 C C . ILE B 1 26 ? 3.445 82.707 31.965 1.00 23.22 25 ILE B C 1
ATOM 904 O O . ILE B 1 26 ? 2.509 82.132 32.562 1.00 25.47 25 ILE B O 1
ATOM 909 N N . VAL B 1 27 ? 4.144 83.697 32.511 1.00 24.58 26 VAL B N 1
ATOM 910 C CA . VAL B 1 27 ? 3.846 84.171 33.859 1.00 26.19 26 VAL B CA 1
ATOM 911 C C . VAL B 1 27 ? 2.405 84.710 33.937 1.00 24.90 26 VAL B C 1
ATOM 912 O O . VAL B 1 27 ? 1.639 84.349 34.854 1.00 24.16 26 VAL B O 1
ATOM 916 N N . LYS B 1 28 ? 2.006 85.523 32.967 1.00 23.37 27 LYS B N 1
ATOM 917 C CA A LYS B 1 28 ? 0.622 86.024 32.925 0.50 23.88 27 LYS B CA 1
ATOM 918 C CA B LYS B 1 28 ? 0.628 86.025 32.945 0.50 24.26 27 LYS B CA 1
ATOM 919 C C . LYS B 1 28 ? -0.377 84.879 32.823 1.00 24.17 27 LYS B C 1
ATOM 920 O O . LYS B 1 28 ? -1.387 84.886 33.498 1.00 24.41 27 LYS B O 1
ATOM 925 N N . LEU B 1 29 ? -0.091 83.873 31.981 1.00 23.31 28 LEU B N 1
ATOM 926 C CA . LEU B 1 29 ? -0.962 82.705 31.832 1.00 25.23 28 LEU B CA 1
ATOM 927 C C . LEU B 1 29 ? -1.121 81.995 33.180 1.00 25.13 28 LEU B C 1
ATOM 928 O O . LEU B 1 29 ? -2.231 81.653 33.640 1.00 24.63 28 LEU B O 1
ATOM 933 N N . ASN B 1 30 ? 0.023 81.773 33.828 1.00 22.56 29 ASN B N 1
ATOM 934 C CA . ASN B 1 30 ? 0.048 81.101 35.117 1.00 24.38 29 ASN B CA 1
ATOM 935 C C . ASN B 1 30 ? -0.813 81.844 36.140 1.00 22.89 29 ASN B C 1
ATOM 936 O O . ASN B 1 30 ? -1.651 81.255 36.839 1.00 26.79 29 ASN B O 1
ATOM 941 N N . ASP B 1 31 ? -0.596 83.141 36.234 1.00 22.88 30 ASP B N 1
ATOM 942 C CA . ASP B 1 31 ? -1.285 83.973 37.203 1.00 24.82 30 ASP B CA 1
ATOM 943 C C . ASP B 1 31 ? -2.797 84.034 36.943 1.00 25.07 30 ASP B C 1
ATOM 944 O O . ASP B 1 31 ? -3.601 84.001 37.880 1.00 26.99 30 ASP B O 1
ATOM 949 N N . THR B 1 32 ? -3.173 84.070 35.675 1.00 22.79 31 THR B N 1
ATOM 950 C CA . THR B 1 32 ? -4.600 83.984 35.289 1.00 24.26 31 THR B CA 1
ATOM 951 C C . THR B 1 32 ? -5.213 82.620 35.540 1.00 23.93 31 THR B C 1
ATOM 952 O O . THR B 1 32 ? -6.339 82.515 36.082 1.00 24.83 31 THR B O 1
ATOM 956 N N . VAL B 1 33 ? -4.509 81.554 35.146 1.00 22.77 32 VAL B N 1
ATOM 957 C CA . VAL B 1 33 ? -4.974 80.194 35.438 1.00 24.03 32 VAL B CA 1
ATOM 958 C C . VAL B 1 33 ? -5.286 80.043 36.936 1.00 23.77 32 VAL B C 1
ATOM 959 O O . VAL B 1 33 ? -6.329 79.469 37.304 1.00 25.63 32 VAL B O 1
ATOM 963 N N . PHE B 1 34 ? -4.431 80.590 37.799 1.00 23.43 33 PHE B N 1
ATOM 964 C CA . PHE B 1 34 ? -4.601 80.397 39.246 1.00 25.33 33 PHE B CA 1
ATOM 965 C C . PHE B 1 34 ? -5.403 81.502 39.922 1.00 27.87 33 PHE B C 1
ATOM 966 O O . PHE B 1 34 ? -5.384 81.637 41.159 1.00 27.20 33 PHE B O 1
ATOM 974 N N . THR B 1 35 ? -6.104 82.288 39.114 1.00 28.08 34 THR B N 1
ATOM 975 C CA . THR B 1 35 ? -7.123 83.205 39.620 1.00 27.68 34 THR B CA 1
ATOM 976 C C . THR B 1 35 ? -8.472 82.607 39.227 1.00 26.27 34 THR B C 1
ATOM 977 O O . THR B 1 35 ? -9.079 82.991 38.223 1.00 24.59 34 THR B O 1
ATOM 981 N N . GLY B 1 36 ? -8.916 81.627 40.013 1.00 23.37 35 GLY B N 1
ATOM 982 C CA . GLY B 1 36 ? -10.169 80.966 39.763 1.00 26.15 35 GLY B CA 1
ATOM 983 C C . GLY B 1 36 ? -11.353 81.880 40.008 1.00 26.00 35 GLY B C 1
ATOM 984 O O . GLY B 1 36 ? -11.261 82.862 40.761 1.00 26.21 35 GLY B O 1
ATOM 985 N N . LYS B 1 37 ? -12.466 81.593 39.353 1.00 26.20 36 LYS B N 1
ATOM 986 C CA . LYS B 1 37 ? -13.707 82.364 39.626 1.00 25.52 36 LYS B CA 1
ATOM 987 C C . LYS B 1 37 ? -14.401 81.918 40.902 1.00 25.59 36 LYS B C 1
ATOM 988 O O . LYS B 1 37 ? -15.013 82.749 41.608 1.00 24.82 36 LYS B O 1
ATOM 994 N N . THR B 1 38 ? -14.305 80.634 41.224 1.00 26.34 37 THR B N 1
ATOM 995 C CA . THR B 1 38 ? -14.895 80.088 42.444 1.00 27.40 37 THR B CA 1
ATOM 996 C C . THR B 1 38 ? -13.901 79.304 43.281 1.00 28.68 37 THR B C 1
ATOM 997 O O . THR B 1 38 ? -13.830 79.501 44.486 1.00 28.44 37 THR B O 1
ATOM 1001 N N . LEU B 1 39 ? -13.154 78.398 42.652 1.00 24.44 38 LEU B N 1
ATOM 1002 C CA . LEU B 1 39 ? -12.190 77.556 43.382 1.00 24.53 38 LEU B CA 1
ATOM 1003 C C . LEU B 1 39 ? -11.018 78.408 43.841 1.00 26.73 38 LEU B C 1
ATOM 1004 O O . LEU B 1 39 ? -10.561 79.304 43.117 1.00 26.13 38 LEU B O 1
ATOM 1009 N N . ASP B 1 40 ? -10.539 78.150 45.053 1.00 25.77 39 ASP B N 1
ATOM 1010 C CA . ASP B 1 40 ? -9.405 78.915 45.556 1.00 26.59 39 ASP B CA 1
ATOM 1011 C C . ASP B 1 40 ? -8.085 78.324 45.076 1.00 26.80 39 ASP B C 1
ATOM 1012 O O . ASP B 1 40 ? -8.046 77.280 44.439 1.00 24.07 39 ASP B O 1
ATOM 1017 N N . TYR B 1 41 ? -7.011 79.046 45.327 1.00 25.33 40 TYR B N 1
ATOM 1018 C CA . TYR B 1 41 ? -5.703 78.664 44.822 1.00 24.51 40 TYR B CA 1
ATOM 1019 C C . TYR B 1 41 ? -5.243 77.312 45.372 1.00 25.46 40 TYR B C 1
ATOM 1020 O O . TYR B 1 41 ? -4.698 76.478 44.641 1.00 24.60 40 TYR B O 1
ATOM 1029 N N . LYS B 1 42 ? -5.466 77.097 46.659 1.00 24.17 41 LYS B N 1
ATOM 1030 C CA . LYS B 1 42 ? -5.137 75.787 47.259 1.00 26.03 41 LYS B CA 1
ATOM 1031 C C . LYS B 1 42 ? -5.786 74.622 46.516 1.00 24.80 41 LYS B C 1
ATOM 1032 O O . LYS B 1 42 ? -5.121 73.627 46.222 1.00 24.41 41 LYS B O 1
ATOM 1038 N N . THR B 1 43 ? -7.074 74.738 46.237 1.00 24.70 42 THR B N 1
ATOM 1039 C CA . THR B 1 43 ? -7.798 73.688 45.520 1.00 23.81 42 THR B CA 1
ATOM 1040 C C . THR B 1 43 ? -7.217 73.448 44.133 1.00 24.23 42 THR B C 1
ATOM 1041 O O . THR B 1 43 ? -7.022 72.317 43.719 1.00 23.25 42 THR B O 1
ATOM 1045 N N . GLN B 1 44 ? -6.933 74.527 43.418 1.00 23.43 43 GLN B N 1
ATOM 1046 C CA . GLN B 1 44 ? -6.319 74.414 42.118 1.00 22.86 43 GLN B CA 1
ATOM 1047 C C . GLN B 1 44 ? -4.922 73.781 42.157 1.00 23.94 43 GLN B C 1
ATOM 1048 O O . GLN B 1 44 ? -4.585 73.025 41.268 1.00 22.91 43 GLN B O 1
ATOM 1054 N N . LYS B 1 45 ? -4.119 74.119 43.152 1.00 23.49 44 LYS B N 1
ATOM 1055 C CA . LYS B 1 45 ? -2.798 73.504 43.293 1.00 22.94 44 LYS B CA 1
ATOM 1056 C C . LYS B 1 45 ? -2.885 72.010 43.618 1.00 23.73 44 LYS B C 1
ATOM 1057 O O . LYS B 1 45 ? -2.073 71.231 43.139 1.00 23.97 44 LYS B O 1
ATOM 1063 N N . LEU B 1 46 ? -3.875 71.626 44.416 1.00 22.77 45 LEU B N 1
ATOM 1064 C CA . LEU B 1 46 ? -4.158 70.192 44.683 1.00 22.94 45 LEU B CA 1
ATOM 1065 C C . LEU B 1 46 ? -4.528 69.448 43.403 1.00 20.00 45 LEU B C 1
ATOM 1066 O O . LEU B 1 46 ? -4.064 68.333 43.149 1.00 21.82 45 LEU B O 1
ATOM 1071 N N . ILE B 1 47 ? -5.331 70.092 42.557 1.00 20.74 46 ILE B N 1
ATOM 1072 C CA . ILE B 1 47 ? -5.651 69.564 41.249 1.00 21.62 46 ILE B CA 1
ATOM 1073 C C . ILE B 1 47 ? -4.391 69.407 40.390 1.00 20.78 46 ILE B C 1
ATOM 1074 O O . ILE B 1 47 ? -4.202 68.383 39.737 1.00 21.91 46 ILE B O 1
ATOM 1079 N N . ALA B 1 48 ? -3.523 70.426 40.416 1.00 21.87 47 ALA B N 1
ATOM 1080 C CA . ALA B 1 48 ? -2.279 70.384 39.643 1.00 21.24 47 ALA B CA 1
ATOM 1081 C C . ALA B 1 48 ? -1.416 69.194 40.090 1.00 21.15 47 ALA B C 1
ATOM 1082 O O . ALA B 1 48 ? -0.852 68.486 39.264 1.00 23.10 47 ALA B O 1
ATOM 1084 N N . ILE B 1 49 ? -1.326 68.971 41.401 1.00 23.22 48 ILE B N 1
ATOM 1085 C CA . ILE B 1 49 ? -0.581 67.815 41.934 1.00 23.42 48 ILE B CA 1
ATOM 1086 C C . ILE B 1 49 ? -1.151 66.535 41.379 1.00 22.45 48 ILE B C 1
ATOM 1087 O O . ILE B 1 49 ? -0.412 65.683 40.917 1.00 22.38 48 ILE B O 1
ATOM 1092 N N . GLY B 1 50 ? -2.485 66.395 41.436 1.00 23.64 49 GLY B N 1
ATOM 1093 C CA . GLY B 1 50 ? -3.152 65.223 40.890 1.00 22.69 49 GLY B CA 1
ATOM 1094 C C . GLY B 1 50 ? -2.810 64.948 39.439 1.00 22.13 49 GLY B C 1
ATOM 1095 O O . GLY B 1 50 ? -2.514 63.817 39.044 1.00 22.25 49 GLY B O 1
ATOM 1096 N N . ILE B 1 51 ? -2.858 65.995 38.620 1.00 21.97 50 ILE B N 1
ATOM 1097 C CA . ILE B 1 51 ? -2.611 65.842 37.209 1.00 23.22 50 ILE B CA 1
ATOM 1098 C C . ILE B 1 51 ? -1.179 65.410 36.958 1.00 20.30 50 ILE B C 1
ATOM 1099 O O . ILE B 1 51 ? -0.936 64.483 36.198 1.00 22.58 50 ILE B O 1
ATOM 1104 N N . VAL B 1 52 ? -0.226 66.112 37.554 1.00 22.13 51 VAL B N 1
ATOM 1105 C CA A VAL B 1 52 ? 1.198 65.805 37.361 0.50 22.96 51 VAL B CA 1
ATOM 1106 C CA B VAL B 1 52 ? 1.173 65.760 37.280 0.50 23.37 51 VAL B CA 1
ATOM 1107 C C . VAL B 1 52 ? 1.534 64.410 37.901 1.00 22.59 51 VAL B C 1
ATOM 1108 O O . VAL B 1 52 ? 2.294 63.639 37.290 1.00 23.85 51 VAL B O 1
ATOM 1115 N N . ALA B 1 53 ? 0.940 64.069 39.051 1.00 21.97 52 ALA B N 1
ATOM 1116 C CA . ALA B 1 53 ? 1.198 62.761 39.646 1.00 22.83 52 ALA B CA 1
ATOM 1117 C C . ALA B 1 53 ? 0.615 61.626 38.821 1.00 24.96 52 ALA B C 1
ATOM 1118 O O . ALA B 1 53 ? 1.057 60.489 38.972 1.00 27.05 52 ALA B O 1
ATOM 1120 N N . SER B 1 54 ? -0.366 61.908 37.962 1.00 23.44 53 SER B N 1
ATOM 1121 C CA A SER B 1 54 ? -0.993 60.900 37.128 0.50 24.03 53 SER B CA 1
ATOM 1122 C CA B SER B 1 54 ? -0.965 60.867 37.155 0.50 25.68 53 SER B CA 1
ATOM 1123 C C . SER B 1 54 ? -0.070 60.482 35.984 1.00 28.22 53 SER B C 1
ATOM 1124 O O . SER B 1 54 ? -0.306 59.463 35.352 1.00 29.44 53 SER B O 1
ATOM 1129 N N . ARG B 1 55 ? 0.967 61.288 35.750 1.00 27.88 54 ARG B N 1
ATOM 1130 C CA . ARG B 1 55 ? 1.961 61.079 34.686 1.00 36.49 54 ARG B CA 1
ATOM 1131 C C . ARG B 1 55 ? 3.323 60.666 35.269 1.00 42.51 54 ARG B C 1
ATOM 1132 O O . ARG B 1 55 ? 3.434 60.416 36.472 1.00 42.98 54 ARG B O 1
ATOM 1140 N N . CYS B 1 56 ? 4.364 60.567 34.441 1.00 47.81 55 CYS B N 1
ATOM 1141 C CA . CYS B 1 56 ? 5.609 59.917 34.908 1.00 53.06 55 CYS B CA 1
ATOM 1142 C C . CYS B 1 56 ? 6.714 60.870 35.342 1.00 53.53 55 CYS B C 1
ATOM 1143 O O . CYS B 1 56 ? 7.760 60.423 35.818 1.00 55.63 55 CYS B O 1
ATOM 1146 N N . ASP B 1 57 ? 6.510 62.170 35.183 1.00 51.11 56 ASP B N 1
ATOM 1147 C CA . ASP B 1 57 ? 7.593 63.097 35.442 1.00 50.75 56 ASP B CA 1
ATOM 1148 C C . ASP B 1 57 ? 7.796 63.237 36.966 1.00 47.60 56 ASP B C 1
ATOM 1149 O O . ASP B 1 57 ? 7.187 64.093 37.608 1.00 47.73 56 ASP B O 1
ATOM 1154 N N . GLU B 1 58 ? 8.662 62.376 37.505 1.00 44.76 57 GLU B N 1
ATOM 1155 C CA . GLU B 1 58 ? 9.079 62.384 38.919 1.00 44.68 57 GLU B CA 1
ATOM 1156 C C . GLU B 1 58 ? 9.555 63.747 39.434 1.00 43.54 57 GLU B C 1
ATOM 1157 O O . GLU B 1 58 ? 9.225 64.151 40.554 1.00 39.20 57 GLU B O 1
ATOM 1160 N N . VAL B 1 59 ? 10.342 64.453 38.623 1.00 44.25 58 VAL B N 1
ATOM 1161 C CA . VAL B 1 59 ? 10.846 65.761 39.019 1.00 41.66 58 VAL B CA 1
ATOM 1162 C C . VAL B 1 59 ? 9.712 66.771 39.079 1.00 39.99 58 VAL B C 1
ATOM 1163 O O . VAL B 1 59 ? 9.637 67.563 40.023 1.00 40.88 58 VAL B O 1
ATOM 1165 N N . ALA B 1 60 ? 8.820 66.732 38.092 1.00 36.00 59 ALA B N 1
ATOM 1166 C CA . ALA B 1 60 ? 7.624 67.563 38.085 1.00 36.40 59 ALA B CA 1
ATOM 1167 C C . ALA B 1 60 ? 6.746 67.291 39.314 1.00 34.21 59 ALA B C 1
ATOM 1168 O O . ALA B 1 60 ? 6.208 68.222 39.935 1.00 33.66 59 ALA B O 1
ATOM 1170 N N . ILE B 1 61 ? 6.614 66.013 39.667 1.00 31.22 60 ILE B N 1
ATOM 1171 C CA . ILE B 1 61 ? 5.812 65.647 40.839 1.00 28.82 60 ILE B CA 1
ATOM 1172 C C . ILE B 1 61 ? 6.454 66.198 42.119 1.00 27.71 60 ILE B C 1
ATOM 1173 O O . ILE B 1 61 ? 5.781 66.867 42.913 1.00 27.90 60 ILE B O 1
ATOM 1178 N N . GLU B 1 62 ? 7.741 65.915 42.319 1.00 30.04 61 GLU B N 1
ATOM 1179 C CA . GLU B 1 62 ? 8.460 66.430 43.501 1.00 32.80 61 GLU B CA 1
ATOM 1180 C C . GLU B 1 62 ? 8.345 67.964 43.626 1.00 35.05 61 GLU B C 1
ATOM 1181 O O . GLU B 1 62 ? 8.090 68.492 44.715 1.00 33.59 61 GLU B O 1
ATOM 1184 N N . LYS B 1 63 ? 8.492 68.665 42.503 1.00 38.76 62 LYS B N 1
ATOM 1185 C CA . LYS B 1 63 ? 8.430 70.135 42.479 1.00 39.30 62 LYS B CA 1
ATOM 1186 C C . LYS B 1 63 ? 7.040 70.681 42.772 1.00 38.68 62 LYS B C 1
ATOM 1187 O O . LYS B 1 63 ? 6.906 71.655 43.526 1.00 36.68 62 LYS B O 1
ATOM 1189 N N . GLN B 1 64 ? 5.995 70.076 42.198 1.00 35.90 63 GLN B N 1
ATOM 1190 C CA . GLN B 1 64 ? 4.635 70.517 42.512 1.00 36.26 63 GLN B CA 1
ATOM 1191 C C . GLN B 1 64 ? 4.355 70.313 43.989 1.00 33.33 63 GLN B C 1
ATOM 1192 O O . GLN B 1 64 ? 3.755 71.165 44.626 1.00 33.91 63 GLN B O 1
ATOM 1206 N N . LYS B 1 66 ? 6.514 69.998 46.544 1.00 32.32 65 LYS B N 1
ATOM 1207 C CA . LYS B 1 66 ? 7.386 70.856 47.371 1.00 34.88 65 LYS B CA 1
ATOM 1208 C C . LYS B 1 66 ? 6.857 72.284 47.412 1.00 34.19 65 LYS B C 1
ATOM 1209 O O . LYS B 1 66 ? 6.702 72.863 48.483 1.00 35.31 65 LYS B O 1
ATOM 1212 N N . SER B 1 67 ? 6.564 72.836 46.245 1.00 36.71 66 SER B N 1
ATOM 1213 C CA A SER B 1 67 ? 6.041 74.200 46.142 0.50 37.97 66 SER B CA 1
ATOM 1214 C CA B SER B 1 67 ? 6.050 74.200 46.153 0.50 38.40 66 SER B CA 1
ATOM 1215 C C . SER B 1 67 ? 4.709 74.361 46.864 1.00 39.15 66 SER B C 1
ATOM 1216 O O . SER B 1 67 ? 4.486 75.342 47.552 1.00 40.37 66 SER B O 1
ATOM 1221 N N . ALA B 1 68 ? 3.815 73.392 46.707 1.00 37.33 67 ALA B N 1
ATOM 1222 C CA . ALA B 1 68 ? 2.536 73.447 47.409 1.00 35.90 67 ALA B CA 1
ATOM 1223 C C . ALA B 1 68 ? 2.708 73.505 48.921 1.00 33.63 67 ALA B C 1
ATOM 1224 O O . ALA B 1 68 ? 2.000 74.242 49.614 1.00 33.38 67 ALA B O 1
ATOM 1234 N N . LYS B 1 70 ? 5.428 74.370 50.567 1.00 35.03 69 LYS B N 1
ATOM 1235 C CA . LYS B 1 70 ? 6.210 75.565 50.936 1.00 37.33 69 LYS B CA 1
ATOM 1236 C C . LYS B 1 70 ? 5.376 76.830 50.796 1.00 38.14 69 LYS B C 1
ATOM 1237 O O . LYS B 1 70 ? 5.218 77.585 51.764 1.00 42.29 69 LYS B O 1
ATOM 1239 N N . GLU B 1 71 ? 4.833 77.048 49.606 1.00 39.17 70 GLU B N 1
ATOM 1240 C CA . GLU B 1 71 ? 4.066 78.262 49.302 1.00 40.19 70 GLU B CA 1
ATOM 1241 C C . GLU B 1 71 ? 2.697 78.317 49.975 1.00 40.34 70 GLU B C 1
ATOM 1242 O O . GLU B 1 71 ? 2.343 79.342 50.543 1.00 42.02 70 GLU B O 1
ATOM 1244 N N . LEU B 1 72 ? 1.936 77.226 49.937 1.00 39.71 71 LEU B N 1
ATOM 1245 C CA . LEU B 1 72 ? 0.552 77.239 50.424 1.00 38.07 71 LEU B CA 1
ATOM 1246 C C . LEU B 1 72 ? 0.339 76.549 51.771 1.00 34.95 71 LEU B C 1
ATOM 1247 O O . LEU B 1 72 ? -0.765 76.565 52.307 1.00 37.25 71 LEU B O 1
ATOM 1252 N N . GLY B 1 73 ? 1.355 75.907 52.325 1.00 31.62 72 GLY B N 1
ATOM 1253 C CA . GLY B 1 73 ? 1.147 75.169 53.571 1.00 31.33 72 GLY B CA 1
ATOM 1254 C C . GLY B 1 73 ? 0.288 73.914 53.427 1.00 30.39 72 GLY B C 1
ATOM 1255 O O . GLY B 1 73 ? -0.302 73.424 54.405 1.00 31.58 72 GLY B O 1
ATOM 1256 N N . ILE B 1 74 ? 0.217 73.377 52.213 1.00 32.06 73 ILE B N 1
ATOM 1257 C CA . ILE B 1 74 ? -0.496 72.104 51.983 1.00 28.57 73 ILE B CA 1
ATOM 1258 C C . ILE B 1 74 ? 0.221 70.989 52.779 1.00 29.16 73 ILE B C 1
ATOM 1259 O O . ILE B 1 74 ? 1.450 70.986 52.850 1.00 29.32 73 ILE B O 1
ATOM 1264 N N . THR B 1 75 ? -0.530 70.088 53.420 1.00 27.36 74 THR B N 1
ATOM 1265 C CA . THR B 1 75 ? 0.088 69.024 54.242 1.00 27.26 74 THR B CA 1
ATOM 1266 C C . THR B 1 75 ? 0.356 67.745 53.462 1.00 27.58 74 THR B C 1
ATOM 1267 O O . THR B 1 75 ? -0.238 67.522 52.416 1.00 24.17 74 THR B O 1
ATOM 1271 N N . LYS B 1 76 ? 1.211 66.876 53.997 1.00 26.69 75 LYS B N 1
ATOM 1272 C CA . LYS B 1 76 ? 1.408 65.575 53.357 1.00 24.94 75 LYS B CA 1
ATOM 1273 C C . LYS B 1 76 ? 0.105 64.766 53.394 1.00 24.97 75 LYS B C 1
ATOM 1274 O O . LYS B 1 76 ? -0.183 64.049 52.430 1.00 24.26 75 LYS B O 1
ATOM 1280 N N . GLU B 1 77 ? -0.705 64.923 54.456 1.00 23.62 76 GLU B N 1
ATOM 1281 C CA . GLU B 1 77 ? -2.006 64.250 54.537 1.00 27.19 76 GLU B CA 1
ATOM 1282 C C . GLU B 1 77 ? -2.963 64.703 53.418 1.00 22.94 76 GLU B C 1
ATOM 1283 O O . GLU B 1 77 ? -3.670 63.897 52.828 1.00 25.59 76 GLU B O 1
ATOM 1289 N N . GLU B 1 78 ? -2.974 65.994 53.116 1.00 24.57 77 GLU B N 1
ATOM 1290 C CA . GLU B 1 78 ? -3.774 66.494 52.000 1.00 24.63 77 GLU B CA 1
ATOM 1291 C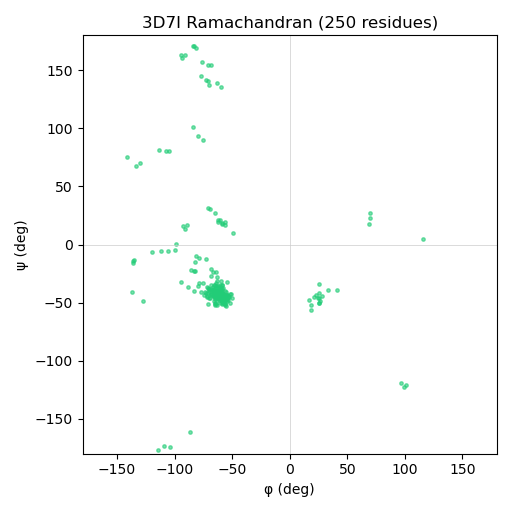 C . GLU B 1 78 ? -3.272 65.945 50.656 1.00 24.30 77 GLU B C 1
ATOM 1292 O O . GLU B 1 78 ? -4.068 65.546 49.803 1.00 23.45 77 GLU B O 1
ATOM 1298 N N . ILE B 1 79 ? -1.955 65.938 50.475 1.00 24.49 78 ILE B N 1
ATOM 1299 C CA . ILE B 1 79 ? -1.378 65.340 49.262 1.00 23.04 78 ILE B CA 1
ATOM 1300 C C . ILE B 1 79 ? -1.725 63.851 49.134 1.00 21.63 78 ILE B C 1
ATOM 1301 O O . ILE B 1 79 ? -2.100 63.380 48.059 1.00 21.32 78 ILE B O 1
ATOM 1306 N N . ALA B 1 80 ? -1.679 63.116 50.236 1.00 22.41 79 ALA B N 1
ATOM 1307 C CA . ALA B 1 80 ? -2.026 61.718 50.200 1.00 20.30 79 ALA B CA 1
ATOM 1308 C C . ALA B 1 80 ? -3.467 61.520 49.727 1.00 21.42 79 ALA B C 1
ATOM 1309 O O . ALA B 1 80 ? -3.749 60.611 48.966 1.00 20.43 79 ALA B O 1
ATOM 1311 N N . ASP B 1 81 ? -4.374 62.409 50.130 1.00 20.93 80 ASP B N 1
ATOM 1312 C CA . ASP B 1 81 ? -5.762 62.331 49.652 1.00 20.26 80 ASP B CA 1
ATOM 1313 C C . ASP B 1 81 ? -5.885 62.593 48.155 1.00 22.81 80 ASP B C 1
ATOM 1314 O O . ASP B 1 81 ? -6.734 62.009 47.494 1.00 22.27 80 ASP B O 1
ATOM 1319 N N . VAL B 1 82 ? -5.043 63.483 47.619 1.00 21.25 81 VAL B N 1
ATOM 1320 C CA . VAL B 1 82 ? -4.939 63.659 46.181 1.00 22.27 81 VAL B CA 1
ATOM 1321 C C . VAL B 1 82 ? -4.492 62.341 45.520 1.00 20.03 81 VAL B C 1
ATOM 1322 O O . VAL B 1 82 ? -5.078 61.898 44.508 1.00 19.50 81 VAL B O 1
ATOM 1326 N N . LEU B 1 83 ? -3.519 61.673 46.131 1.00 20.16 82 LEU B N 1
ATOM 1327 C CA . LEU B 1 83 ? -2.954 60.455 45.560 1.00 19.84 82 LEU B CA 1
ATOM 1328 C C . LEU B 1 83 ? -3.955 59.291 45.560 1.00 18.54 82 LEU B C 1
ATOM 1329 O O . LEU B 1 83 ? -3.913 58.425 44.676 1.00 19.11 82 LEU B O 1
ATOM 1334 N N . ARG B 1 84 ? -4.911 59.309 46.495 1.00 20.31 83 ARG B N 1
ATOM 1335 C CA . ARG B 1 84 ? -5.991 58.304 46.463 1.00 21.39 83 ARG B CA 1
ATOM 1336 C C . ARG B 1 84 ? -6.744 58.386 45.139 1.00 20.18 83 ARG B C 1
ATOM 1337 O O . ARG B 1 84 ? -7.025 57.394 44.468 1.00 19.30 83 ARG B O 1
ATOM 1345 N N . VAL B 1 85 ? -7.007 59.612 44.712 1.00 19.60 84 VAL B N 1
ATOM 1346 C CA . VAL B 1 85 ? -7.659 59.856 43.423 1.00 20.32 84 VAL B CA 1
ATOM 1347 C C . VAL B 1 85 ? -6.772 59.472 42.241 1.00 20.03 84 VAL B C 1
ATOM 1348 O O . VAL B 1 85 ? -7.255 58.901 41.275 1.00 20.48 84 VAL B O 1
ATOM 1352 N N . VAL B 1 86 ? -5.467 59.765 42.311 1.00 19.59 85 VAL B N 1
ATOM 1353 C CA . VAL B 1 86 ? -4.526 59.262 41.308 1.00 19.33 85 VAL B CA 1
ATOM 1354 C C . VAL B 1 86 ? -4.607 57.748 41.150 1.00 19.40 85 VAL B C 1
ATOM 1355 O O . VAL B 1 86 ? -4.616 57.261 40.035 1.00 20.61 85 VAL B O 1
ATOM 1359 N N . LEU B 1 87 ? -4.650 56.998 42.252 1.00 19.33 86 LEU B N 1
ATOM 1360 C CA . LEU B 1 87 ? -4.777 55.548 42.161 1.00 19.79 86 LEU B CA 1
ATOM 1361 C C . LEU B 1 87 ? -6.014 55.159 41.363 1.00 18.98 86 LEU B C 1
ATOM 1362 O O . LEU B 1 87 ? -5.940 54.357 40.454 1.00 20.03 86 LEU B O 1
ATOM 1367 N N . LEU B 1 88 ? -7.154 55.734 41.711 1.00 20.94 87 LEU B N 1
ATOM 1368 C CA . LEU B 1 88 ? -8.412 55.347 41.065 1.00 21.06 87 LEU B CA 1
ATOM 1369 C C . LEU B 1 88 ? -8.447 55.701 39.591 1.00 21.01 87 LEU B C 1
ATOM 1370 O O . LEU B 1 88 ? -8.981 54.948 38.793 1.00 22.38 87 LEU B O 1
ATOM 1375 N N . THR B 1 89 ? -7.906 56.874 39.258 1.00 21.25 88 THR B N 1
ATOM 1376 C CA . THR B 1 89 ? -7.927 57.375 37.879 1.00 21.88 88 THR B CA 1
ATOM 1377 C C . THR B 1 89 ? -6.816 56.833 36.983 1.00 22.77 88 THR B C 1
ATOM 1378 O O . THR B 1 89 ? -6.931 56.837 35.762 1.00 23.28 88 THR B O 1
ATOM 1382 N N . SER B 1 90 ? -5.735 56.386 37.602 1.00 20.63 89 SER B N 1
ATOM 1383 C CA . SER B 1 90 ? -4.483 56.227 36.896 1.00 21.58 89 SER B CA 1
ATOM 1384 C C . SER B 1 90 ? -3.720 54.942 37.169 1.00 21.03 89 SER B C 1
ATOM 1385 O O . SER B 1 90 ? -2.772 54.629 36.425 1.00 23.05 89 SER B O 1
ATOM 1388 N N . GLY B 1 91 ? -4.063 54.215 38.234 1.00 21.98 90 GLY B N 1
ATOM 1389 C CA . GLY B 1 91 ? -3.467 52.905 38.482 1.00 20.22 90 GLY B CA 1
ATOM 1390 C C . GLY B 1 91 ? -2.363 52.897 39.536 1.00 20.13 90 GLY B C 1
ATOM 1391 O O . GLY B 1 91 ? -1.942 53.955 40.033 1.00 19.52 90 GLY B O 1
ATOM 1405 N N . PRO B 1 93 ? 0.980 51.963 39.373 1.00 21.05 92 PRO B N 1
ATOM 1406 C CA . PRO B 1 93 ? 2.311 52.563 39.147 1.00 19.88 92 PRO B CA 1
ATOM 1407 C C . PRO B 1 93 ? 2.408 54.050 39.498 1.00 21.02 92 PRO B C 1
ATOM 1408 O O . PRO B 1 93 ? 3.356 54.485 40.177 1.00 20.96 92 PRO B O 1
ATOM 1412 N N . ALA B 1 94 ? 1.434 54.836 39.065 1.00 19.14 93 ALA B N 1
ATOM 1413 C CA . ALA B 1 94 ? 1.460 56.257 39.340 1.00 19.96 93 ALA B CA 1
ATOM 1414 C C . ALA B 1 94 ? 1.300 56.530 40.843 1.00 19.93 93 ALA B C 1
ATOM 1415 O O . ALA B 1 94 ? 1.977 57.400 41.418 1.00 20.12 93 ALA B O 1
ATOM 1417 N N . PHE B 1 95 ? 0.374 55.804 41.457 1.00 18.44 94 PHE B N 1
ATOM 1418 C CA . PHE B 1 95 ? 0.116 55.937 42.882 1.00 18.79 94 PHE B CA 1
ATOM 1419 C C . PHE B 1 95 ? 1.380 55.638 43.705 1.00 20.05 94 PHE B C 1
ATOM 1420 O O . PHE B 1 95 ? 1.763 56.426 44.594 1.00 19.06 94 PHE B O 1
ATOM 1428 N N . THR B 1 96 ? 2.013 54.508 43.431 1.00 20.55 95 THR B N 1
ATOM 1429 C CA . THR B 1 96 ? 3.135 54.077 44.284 1.00 20.94 95 THR B CA 1
ATOM 1430 C C . THR B 1 96 ? 4.339 55.000 44.073 1.00 20.73 95 THR B C 1
ATOM 1431 O O . THR B 1 96 ? 5.018 55.353 45.038 1.00 20.28 95 THR B O 1
ATOM 1435 N N . LYS B 1 97 ? 4.586 55.442 42.833 1.00 20.08 96 LYS B N 1
ATOM 1436 C CA A LYS B 1 97 ? 5.679 56.370 42.546 0.50 21.50 96 LYS B CA 1
ATOM 1437 C CA B LYS B 1 97 ? 5.692 56.356 42.571 0.50 21.05 96 LYS B CA 1
ATOM 1438 C C . LYS B 1 97 ? 5.460 57.655 43.335 1.00 20.81 96 LYS B C 1
ATOM 1439 O O . LYS B 1 97 ? 6.378 58.161 43.984 1.00 23.01 96 LYS B O 1
ATOM 1450 N N . ALA B 1 98 ? 4.244 58.190 43.262 1.00 19.16 97 ALA B N 1
ATOM 1451 C CA . ALA B 1 98 ? 3.898 59.469 43.921 1.00 19.50 97 ALA B CA 1
ATOM 1452 C C . ALA B 1 98 ? 3.968 59.374 45.441 1.00 20.63 97 ALA B C 1
ATOM 1453 O O . ALA B 1 98 ? 4.463 60.306 46.135 1.00 20.71 97 ALA B O 1
ATOM 1463 N N . LYS B 1 100 ? 5.840 57.362 47.159 1.00 20.17 99 LYS B N 1
ATOM 1464 C CA . LYS B 1 100 ? 7.263 57.318 47.526 1.00 20.82 99 LYS B CA 1
ATOM 1465 C C . LYS B 1 100 ? 7.928 58.695 47.534 1.00 21.61 99 LYS B C 1
ATOM 1466 O O . LYS B 1 100 ? 8.729 59.015 48.429 1.00 22.41 99 LYS B O 1
ATOM 1469 N N . ILE B 1 101 ? 7.602 59.501 46.536 1.00 22.47 100 ILE B N 1
ATOM 1470 C CA . ILE B 1 101 ? 8.072 60.874 46.456 1.00 23.27 100 ILE B CA 1
ATOM 1471 C C . ILE B 1 101 ? 7.553 61.687 47.656 1.00 24.13 100 ILE B C 1
ATOM 1472 O O . ILE B 1 101 ? 8.325 62.413 48.299 1.00 23.84 100 ILE B O 1
ATOM 1477 N N . LEU B 1 102 ? 6.269 61.540 47.970 1.00 21.64 101 LEU B N 1
ATOM 1478 C CA . LEU B 1 102 ? 5.660 62.247 49.106 1.00 23.29 101 LEU B CA 1
ATOM 1479 C C . LEU B 1 102 ? 6.347 61.878 50.406 1.00 23.75 101 LEU B C 1
ATOM 1480 O O . LEU B 1 102 ? 6.624 62.756 51.240 1.00 22.26 101 LEU B O 1
ATOM 1485 N N . GLU B 1 103 ? 6.611 60.583 50.578 1.00 22.09 102 GLU B N 1
ATOM 1486 C CA . GLU B 1 103 ? 7.262 60.059 51.770 1.00 27.09 102 GLU B CA 1
ATOM 1487 C C . GLU B 1 103 ? 8.642 60.680 51.965 1.00 25.97 102 GLU B C 1
ATOM 1488 O O . GLU B 1 103 ? 9.018 61.019 53.083 1.00 27.53 102 GLU B O 1
ATOM 1494 N N . LYS B 1 104 ? 9.388 60.834 50.880 1.00 25.11 103 LYS B N 1
ATOM 1495 C CA . LYS B 1 104 ? 10.773 61.333 50.951 1.00 28.56 103 LYS B CA 1
ATOM 1496 C C . LYS B 1 104 ? 10.847 62.862 51.111 1.00 31.51 103 LYS B C 1
ATOM 1497 O O . LYS B 1 104 ? 11.911 63.419 51.414 1.00 33.51 103 LYS B O 1
ATOM 1500 N N . LEU B 1 105 ? 9.727 63.543 50.933 1.00 31.51 104 LEU B N 1
ATOM 1501 C CA . LEU B 1 105 ? 9.711 64.997 51.021 1.00 35.23 104 LEU B CA 1
ATOM 1502 C C . LEU B 1 105 ? 9.855 65.493 52.451 1.00 36.78 104 LEU B C 1
ATOM 1503 O O . LEU B 1 105 ? 9.406 64.849 53.400 1.00 36.92 104 LEU B O 1
ATOM 1509 N N . GLU C 1 10 ? -24.589 51.112 33.606 1.00 66.51 9 GLU C N 1
ATOM 1510 C CA . GLU C 1 10 ? -24.409 49.825 32.855 1.00 65.20 9 GLU C CA 1
ATOM 1511 C C . GLU C 1 10 ? -23.031 49.801 32.180 1.00 62.97 9 GLU C C 1
ATOM 1512 O O . GLU C 1 10 ? -22.543 50.839 31.712 1.00 63.39 9 GLU C O 1
ATOM 1514 N N . GLY C 1 11 ? -22.437 48.606 32.108 1.00 59.65 10 GLY C N 1
ATOM 1515 C CA . GLY C 1 11 ? -21.011 48.442 31.780 1.00 55.56 10 GLY C CA 1
ATOM 1516 C C . GLY C 1 11 ? -20.342 47.848 33.009 1.00 51.37 10 GLY C C 1
ATOM 1517 O O . GLY C 1 11 ? -19.700 46.786 32.960 1.00 45.94 10 GLY C O 1
ATOM 1526 N N . LYS C 1 13 ? -22.569 47.219 35.219 1.00 38.29 12 LYS C N 1
ATOM 1527 C CA . LYS C 1 13 ? -23.693 46.305 35.478 1.00 36.15 12 LYS C CA 1
ATOM 1528 C C . LYS C 1 13 ? -23.371 44.854 35.056 1.00 34.89 12 LYS C C 1
ATOM 1529 O O . LYS C 1 13 ? -23.740 43.873 35.736 1.00 33.19 12 LYS C O 1
ATOM 1531 N N . VAL C 1 14 ? -22.674 44.738 33.934 1.00 34.06 13 VAL C N 1
ATOM 1532 C CA . VAL C 1 14 ? -22.234 43.435 33.440 1.00 34.72 13 VAL C CA 1
ATOM 1533 C C . VAL C 1 14 ? -21.131 42.868 34.330 1.00 28.10 13 VAL C C 1
ATOM 1534 O O . VAL C 1 14 ? -21.154 41.663 34.620 1.00 32.08 13 VAL C O 1
ATOM 1538 N N . VAL C 1 15 ? -20.195 43.718 34.751 1.00 29.20 14 VAL C N 1
ATOM 1539 C CA . VAL C 1 15 ? -19.129 43.281 35.643 1.00 27.31 14 VAL C CA 1
ATOM 1540 C C . VAL C 1 15 ? -19.784 42.692 36.893 1.00 26.30 14 VAL C C 1
ATOM 1541 O O . VAL C 1 15 ? -19.417 41.624 37.358 1.00 21.24 14 VAL C O 1
ATOM 1545 N N . ALA C 1 16 ? -20.778 43.385 37.440 1.00 26.38 15 ALA C N 1
ATOM 1546 C CA . ALA C 1 16 ? -21.463 42.854 38.634 1.00 25.47 15 ALA C CA 1
ATOM 1547 C C . ALA C 1 16 ? -21.985 41.431 38.450 1.00 26.42 15 ALA C C 1
ATOM 1548 O O . ALA C 1 16 ? -21.781 40.550 39.308 1.00 26.37 15 ALA C O 1
ATOM 1550 N N . ALA C 1 17 ? -22.612 41.173 37.299 1.00 27.27 16 ALA C N 1
ATOM 1551 C CA . ALA C 1 17 ? -23.174 39.874 36.991 1.00 26.12 16 ALA C CA 1
ATOM 1552 C C . ALA C 1 17 ? -22.134 38.800 36.668 1.00 26.09 16 ALA C C 1
ATOM 1553 O O . ALA C 1 17 ? -22.250 37.659 37.106 1.00 27.06 16 ALA C O 1
ATOM 1555 N N . ALA C 1 18 ? -21.110 39.165 35.895 1.00 20.01 17 ALA C N 1
ATOM 1556 C CA . ALA C 1 18 ? -20.160 38.183 35.399 1.00 19.08 17 ALA C CA 1
ATOM 1557 C C . ALA C 1 18 ? -18.994 37.943 36.355 1.00 19.01 17 ALA C C 1
ATOM 1558 O O . ALA C 1 18 ? -18.462 36.824 36.411 1.00 22.28 17 ALA C O 1
ATOM 1560 N N . TYR C 1 19 ? -18.554 39.019 37.021 1.00 20.80 18 TYR C N 1
ATOM 1561 C CA . TYR C 1 19 ? -17.310 39.036 37.811 1.00 20.82 18 TYR C CA 1
ATOM 1562 C C . TYR C 1 19 ? -17.568 39.686 39.177 1.00 19.11 18 TYR C C 1
ATOM 1563 O O . TYR C 1 19 ? -17.090 40.770 39.475 1.00 20.73 18 TYR C O 1
ATOM 1572 N N . PRO C 1 20 ? -18.367 39.010 40.006 1.00 23.17 19 PRO C N 1
ATOM 1573 C CA . PRO C 1 20 ? -18.832 39.587 41.261 1.00 25.21 19 PRO C CA 1
ATOM 1574 C C . PRO C 1 20 ? -17.726 39.992 42.236 1.00 25.28 19 PRO C C 1
ATOM 1575 O O . PRO C 1 20 ? -17.863 41.029 42.875 1.00 27.51 19 PRO C O 1
ATOM 1579 N N . ASP C 1 21 ? -16.658 39.212 42.355 1.00 26.70 20 ASP C N 1
ATOM 1580 C CA . ASP C 1 21 ? -15.543 39.592 43.235 1.00 28.76 20 ASP C CA 1
ATOM 1581 C C . ASP C 1 21 ? -14.855 40.847 42.738 1.00 25.95 20 ASP C C 1
ATOM 1582 O O . ASP C 1 21 ? -14.573 41.763 43.513 1.00 26.88 20 ASP C O 1
ATOM 1587 N N . LEU C 1 22 ? -14.562 40.889 41.443 1.00 23.87 21 LEU C N 1
ATOM 1588 C CA . LEU C 1 22 ? -13.978 42.074 40.842 1.00 23.68 21 LEU C CA 1
ATOM 1589 C C . LEU C 1 22 ? -14.872 43.297 41.086 1.00 22.23 21 LEU C C 1
ATOM 1590 O O . LEU C 1 22 ? -14.395 44.402 41.447 1.00 21.26 21 LEU C O 1
ATOM 1595 N N . TYR C 1 23 ? -16.171 43.122 40.842 1.00 22.34 22 TYR C N 1
ATOM 1596 C CA . TYR C 1 23 ? -17.113 44.211 41.046 1.00 21.70 22 TYR C CA 1
ATOM 1597 C C . TYR C 1 23 ? -17.061 44.721 42.499 1.00 22.73 22 TYR C C 1
ATOM 1598 O O . TYR C 1 23 ? -16.987 45.921 42.756 1.00 22.24 22 TYR C O 1
ATOM 1607 N N . ASP C 1 24 ? -17.077 43.789 43.432 1.00 24.41 23 ASP C N 1
ATOM 1608 C CA A ASP C 1 24 ? -17.080 44.132 44.849 0.50 25.06 23 ASP C CA 1
ATOM 1609 C CA B ASP C 1 24 ? -17.057 44.113 44.862 0.50 25.59 23 ASP C CA 1
ATOM 1610 C C . ASP C 1 24 ? -15.823 44.908 45.232 1.00 23.07 23 ASP C C 1
ATOM 1611 O O . ASP C 1 24 ? -15.904 45.893 45.985 1.00 24.18 23 ASP C O 1
ATOM 1620 N N . ILE C 1 25 ? -14.678 44.500 44.717 1.00 23.92 24 ILE C N 1
ATOM 1621 C CA A ILE C 1 25 ? -13.442 45.229 45.044 0.50 23.60 24 ILE C CA 1
ATOM 1622 C CA B ILE C 1 25 ? -13.420 45.190 44.985 0.50 24.88 24 ILE C CA 1
ATOM 1623 C C . ILE C 1 25 ? -13.412 46.592 44.361 1.00 23.49 24 ILE C C 1
ATOM 1624 O O . ILE C 1 25 ? -12.909 47.553 44.945 1.00 23.10 24 ILE C O 1
ATOM 1633 N N . ILE C 1 26 ? -13.976 46.724 43.163 1.00 22.73 25 ILE C N 1
ATOM 1634 C CA . ILE C 1 26 ? -14.040 48.046 42.527 1.00 23.01 25 ILE C CA 1
ATOM 1635 C C . ILE C 1 26 ? -14.901 49.014 43.337 1.00 20.75 25 ILE C C 1
ATOM 1636 O O . ILE C 1 26 ? -14.550 50.197 43.528 1.00 22.59 25 ILE C O 1
ATOM 1641 N N . VAL C 1 27 ? -16.049 48.529 43.826 1.00 21.44 26 VAL C N 1
ATOM 1642 C CA . VAL C 1 27 ? -16.909 49.364 44.669 1.00 22.63 26 VAL C CA 1
ATOM 1643 C C . VAL C 1 27 ? -16.157 49.804 45.923 1.00 22.05 26 VAL C C 1
ATOM 1644 O O . VAL C 1 27 ? -16.142 50.970 46.292 1.00 23.01 26 VAL C O 1
ATOM 1648 N N . LYS C 1 28 ? -15.501 48.859 46.567 1.00 22.95 27 LYS C N 1
ATOM 1649 C CA . LYS C 1 28 ? -14.695 49.206 47.744 1.00 23.60 27 LYS C CA 1
ATOM 1650 C C . LYS C 1 28 ? -13.531 50.140 47.454 1.00 22.28 27 LYS C C 1
ATOM 1651 O O . LYS C 1 28 ? -13.272 51.026 48.273 1.00 25.98 27 LYS C O 1
ATOM 1657 N N . LEU C 1 29 ? -12.825 49.945 46.344 1.00 22.81 28 LEU C N 1
ATOM 1658 C CA . LEU C 1 29 ? -11.744 50.832 45.947 1.00 21.40 28 LEU C CA 1
ATOM 1659 C C . LEU C 1 29 ? -12.282 52.249 45.798 1.00 23.96 28 LEU C C 1
ATOM 1660 O O . LEU C 1 29 ? -11.723 53.208 46.318 1.00 22.98 28 LEU C O 1
ATOM 1665 N N . ASN C 1 30 ? -13.396 52.372 45.084 1.00 22.52 29 ASN C N 1
ATOM 1666 C CA . ASN C 1 30 ? -14.020 53.687 44.876 1.00 23.77 29 ASN C CA 1
ATOM 1667 C C . ASN C 1 30 ? -14.357 54.349 46.198 1.00 23.76 29 ASN C C 1
ATOM 1668 O O . ASN C 1 30 ? -14.017 55.522 46.440 1.00 24.67 29 ASN C O 1
ATOM 1673 N N . ASP C 1 31 ? -15.036 53.592 47.059 1.00 23.44 30 ASP C N 1
ATOM 1674 C CA . ASP C 1 31 ? -15.525 54.122 48.323 1.00 26.18 30 ASP C CA 1
ATOM 1675 C C . ASP C 1 31 ? -14.380 54.522 49.231 1.00 25.60 30 ASP C C 1
ATOM 1676 O O . ASP C 1 31 ? -14.446 55.573 49.881 1.00 25.01 30 ASP C O 1
ATOM 1681 N N . THR C 1 32 ? -13.324 53.720 49.254 1.00 23.13 31 THR C N 1
ATOM 1682 C CA . THR C 1 32 ? -12.166 53.985 50.102 1.00 24.72 31 THR C CA 1
ATOM 1683 C C . THR C 1 32 ? -11.353 55.179 49.584 1.00 22.55 31 THR C C 1
ATOM 1684 O O . THR C 1 32 ? -10.942 56.084 50.349 1.00 23.28 31 THR C O 1
ATOM 1688 N N . VAL C 1 33 ? -11.134 55.220 48.268 1.00 21.52 32 VAL C N 1
ATOM 1689 C CA . VAL C 1 33 ? -10.451 56.349 47.653 1.00 23.11 32 VAL C CA 1
ATOM 1690 C C . VAL C 1 33 ? -11.117 57.656 48.052 1.00 22.68 32 VAL C C 1
ATOM 1691 O O . VAL C 1 33 ? -10.432 58.622 48.411 1.00 23.28 32 VAL C O 1
ATOM 1695 N N . PHE C 1 34 ? -12.446 57.680 47.991 1.00 24.06 33 PHE C N 1
ATOM 1696 C CA . PHE C 1 34 ? -13.205 58.895 48.177 1.00 25.11 33 PHE C CA 1
ATOM 1697 C C . PHE C 1 34 ? -13.601 59.094 49.650 1.00 25.35 33 PHE C C 1
ATOM 1698 O O . PHE C 1 34 ? -14.473 59.903 49.964 1.00 25.86 33 PHE C O 1
ATOM 1706 N N . THR C 1 35 ? -12.987 58.317 50.547 1.00 25.29 34 THR C N 1
ATOM 1707 C CA . THR C 1 35 ? -13.079 58.590 51.979 1.00 26.60 34 THR C CA 1
ATOM 1708 C C . THR C 1 35 ? -11.741 59.194 52.380 1.00 27.03 34 THR C C 1
ATOM 1709 O O . THR C 1 35 ? -10.863 58.530 52.911 1.00 26.54 34 THR C O 1
ATOM 1713 N N . GLY C 1 36 ? -11.591 60.475 52.115 1.00 27.81 35 GLY C N 1
ATOM 1714 C CA . GLY C 1 36 ? -10.363 61.165 52.408 1.00 28.38 35 GLY C CA 1
ATOM 1715 C C . GLY C 1 36 ? -10.152 61.350 53.896 1.00 30.08 35 GLY C C 1
ATOM 1716 O O . GLY C 1 36 ? -11.103 61.382 54.679 1.00 28.01 35 GLY C O 1
ATOM 1717 N N . LYS C 1 37 ? -8.890 61.467 54.287 1.00 29.27 36 LYS C N 1
ATOM 1718 C CA . LYS C 1 37 ? -8.539 61.761 55.677 1.00 30.28 36 LYS C CA 1
ATOM 1719 C C . LYS C 1 37 ? -8.778 63.215 56.023 1.00 27.95 36 LYS C C 1
ATOM 1720 O O . LYS C 1 37 ? -9.140 63.538 57.165 1.00 29.94 36 LYS C O 1
ATOM 1723 N N . THR C 1 38 ? -8.590 64.106 55.063 1.00 25.91 37 THR C N 1
ATOM 1724 C CA . THR C 1 38 ? -8.740 65.504 55.268 1.00 29.22 37 THR C CA 1
ATOM 1725 C C . THR C 1 38 ? -9.474 66.236 54.147 1.00 29.91 37 THR C C 1
ATOM 1726 O O . THR C 1 38 ? -10.306 67.101 54.415 1.00 28.77 37 THR C O 1
ATOM 1730 N N . LEU C 1 39 ? -9.210 65.903 52.890 1.00 26.87 38 LEU C N 1
ATOM 1731 C CA . LEU C 1 39 ? -9.935 66.559 51.801 1.00 26.76 38 LEU C CA 1
ATOM 1732 C C . LEU C 1 39 ? -11.344 65.972 51.686 1.00 26.92 38 LEU C C 1
ATOM 1733 O O . LEU C 1 39 ? -11.529 64.778 51.836 1.00 27.44 38 LEU C O 1
ATOM 1738 N N . ASP C 1 40 ? -12.317 66.804 51.343 1.00 26.76 39 ASP C N 1
ATOM 1739 C CA . ASP C 1 40 ? -13.677 66.307 51.188 1.00 28.19 39 ASP C CA 1
ATOM 1740 C C . ASP C 1 40 ? -13.916 65.696 49.819 1.00 25.95 39 ASP C C 1
ATOM 1741 O O . ASP C 1 40 ? -13.083 65.763 48.922 1.00 25.74 39 ASP C O 1
ATOM 1746 N N . TYR C 1 41 ? -15.074 65.068 49.698 1.00 25.91 40 TYR C N 1
ATOM 1747 C CA . TYR C 1 41 ? -15.442 64.351 48.493 1.00 26.45 40 TYR C CA 1
ATOM 1748 C C . TYR C 1 41 ? -15.488 65.294 47.280 1.00 25.43 40 TYR C C 1
ATOM 1749 O O . TYR C 1 41 ? -14.982 64.944 46.215 1.00 25.23 40 TYR C O 1
ATOM 1758 N N . LYS C 1 42 ? -16.070 66.482 47.454 1.00 27.71 41 LYS C N 1
ATOM 1759 C CA . LYS C 1 42 ? -16.165 67.431 46.354 1.00 27.47 41 LYS C CA 1
ATOM 1760 C C . LYS C 1 42 ? -14.770 67.790 45.812 1.00 25.52 41 LYS C C 1
ATOM 1761 O O . LYS C 1 42 ? -14.553 67.772 44.601 1.00 23.99 41 LYS C O 1
ATOM 1767 N N . THR C 1 43 ? -13.833 68.089 46.701 1.00 25.18 42 THR C N 1
ATOM 1768 C CA . THR C 1 43 ? -12.462 68.395 46.285 1.00 25.21 42 THR C CA 1
ATOM 1769 C C . THR C 1 43 ? -11.828 67.230 45.538 1.00 24.18 42 THR C C 1
ATOM 1770 O O . THR C 1 43 ? -11.196 67.413 44.492 1.00 23.78 42 THR C O 1
ATOM 1774 N N . GLN C 1 44 ? -11.999 66.019 46.064 1.00 23.09 43 GLN C N 1
ATOM 1775 C CA . GLN C 1 44 ? -11.478 64.836 45.381 1.00 22.42 43 GLN C CA 1
ATOM 1776 C C . GLN C 1 44 ? -12.090 64.637 43.986 1.00 22.46 43 GLN C C 1
ATOM 1777 O O . GLN C 1 44 ? -11.396 64.256 43.057 1.00 23.45 43 GLN C O 1
ATOM 1783 N N . LYS C 1 45 ? -13.383 64.922 43.842 1.00 23.90 44 LYS C N 1
ATOM 1784 C CA A LYS C 1 45 ? -14.050 64.754 42.552 0.50 23.72 44 LYS C CA 1
ATOM 1785 C CA B LYS C 1 45 ? -14.070 64.769 42.558 0.50 23.55 44 LYS C CA 1
ATOM 1786 C C . LYS C 1 45 ? -13.565 65.817 41.551 1.00 22.71 44 LYS C C 1
ATOM 1787 O O . LYS C 1 45 ? -13.416 65.539 40.365 1.00 22.74 44 LYS C O 1
ATOM 1798 N N . LEU C 1 46 ? -13.294 67.021 42.024 1.00 25.06 45 LEU C N 1
ATOM 1799 C CA . LEU C 1 46 ? -12.719 68.071 41.155 1.00 23.76 45 LEU C CA 1
ATOM 1800 C C . LEU C 1 46 ? -11.327 67.667 40.655 1.00 21.86 45 LEU C C 1
ATOM 1801 O O . LEU C 1 46 ? -10.965 67.891 39.497 1.00 22.41 45 LEU C O 1
ATOM 1806 N N . ILE C 1 47 ? -10.529 67.095 41.552 1.00 22.47 46 ILE C N 1
ATOM 1807 C CA . ILE C 1 47 ? -9.227 66.523 41.168 1.00 22.46 46 ILE C CA 1
ATOM 1808 C C . ILE C 1 47 ? -9.404 65.451 40.079 1.00 21.26 46 ILE C C 1
ATOM 1809 O O . ILE C 1 47 ? -8.687 65.429 39.092 1.00 23.08 46 ILE C O 1
ATOM 1814 N N . ALA C 1 48 ? -10.352 64.550 40.285 1.00 21.65 47 ALA C N 1
ATOM 1815 C CA . ALA C 1 48 ? -10.659 63.466 39.315 1.00 21.48 47 ALA C CA 1
ATOM 1816 C C . ALA C 1 48 ? -11.017 64.048 37.931 1.00 22.57 47 ALA C C 1
ATOM 1817 O O . ALA C 1 48 ? -10.536 63.561 36.910 1.00 22.38 47 ALA C O 1
ATOM 1819 N N . ILE C 1 49 ? -11.827 65.094 37.927 1.00 22.97 48 ILE C N 1
ATOM 1820 C CA . ILE C 1 49 ? -12.185 65.792 36.669 1.00 22.94 48 ILE C CA 1
ATOM 1821 C C . ILE C 1 49 ? -10.956 66.340 35.972 1.00 21.53 48 ILE C C 1
ATOM 1822 O O . ILE C 1 49 ? -10.777 66.161 34.768 1.00 21.94 48 ILE C O 1
ATOM 1827 N N . GLY C 1 50 ? -10.068 66.969 36.734 1.00 21.86 49 GLY C N 1
ATOM 1828 C CA . GLY C 1 50 ? -8.813 67.481 36.189 1.00 24.01 49 GLY C CA 1
ATOM 1829 C C . GLY C 1 50 ? -7.911 66.417 35.577 1.00 21.74 49 GLY C C 1
ATOM 1830 O O . GLY C 1 50 ? -7.367 66.558 34.488 1.00 21.73 49 GLY C O 1
ATOM 1831 N N . ILE C 1 51 ? -7.808 65.274 36.253 1.00 21.13 50 ILE C N 1
ATOM 1832 C CA . ILE C 1 51 ? -6.985 64.212 35.750 1.00 21.66 50 ILE C CA 1
ATOM 1833 C C . ILE C 1 51 ? -7.547 63.661 34.460 1.00 22.15 50 ILE C C 1
ATOM 1834 O O . ILE C 1 51 ? -6.823 63.514 33.481 1.00 22.75 50 ILE C O 1
ATOM 1839 N N . VAL C 1 52 ? -8.831 63.365 34.437 1.00 22.45 51 VAL C N 1
ATOM 1840 C CA A VAL C 1 52 ? -9.473 62.777 33.249 0.50 21.96 51 VAL C CA 1
ATOM 1841 C CA B VAL C 1 52 ? -9.392 62.765 33.214 0.50 23.27 51 VAL C CA 1
ATOM 1842 C C . VAL C 1 52 ? -9.428 63.784 32.061 1.00 22.73 51 VAL C C 1
ATOM 1843 O O . VAL C 1 52 ? -9.162 63.426 30.907 1.00 23.66 51 VAL C O 1
ATOM 1850 N N . ALA C 1 53 ? -9.683 65.057 32.365 1.00 22.50 52 ALA C N 1
ATOM 1851 C CA . ALA C 1 53 ? -9.669 66.102 31.324 1.00 23.47 52 ALA C CA 1
ATOM 1852 C C . ALA C 1 53 ? -8.294 66.335 30.735 1.00 25.76 52 ALA C C 1
ATOM 1853 O O . ALA C 1 53 ? -8.197 66.802 29.612 1.00 27.72 52 ALA C O 1
ATOM 1855 N N . SER C 1 54 ? -7.234 65.992 31.463 1.00 24.24 53 SER C N 1
ATOM 1856 C CA . SER C 1 54 ? -5.879 66.156 30.972 1.00 24.78 53 SER C CA 1
ATOM 1857 C C . SER C 1 54 ? -5.537 65.139 29.903 1.00 27.48 53 SER C C 1
ATOM 1858 O O . SER C 1 54 ? -4.527 65.281 29.230 1.00 27.68 53 SER C O 1
ATOM 1861 N N . ARG C 1 55 ? -6.386 64.122 29.769 1.00 29.15 54 ARG C N 1
ATOM 1862 C CA . ARG C 1 55 ? -6.251 63.077 28.754 1.00 35.49 54 ARG C CA 1
ATOM 1863 C C . ARG C 1 55 ? -7.229 63.232 27.588 1.00 42.82 54 ARG C C 1
ATOM 1864 O O . ARG C 1 55 ? -7.962 64.209 27.514 1.00 41.09 54 ARG C O 1
ATOM 1872 N N . CYS C 1 56 ? -7.257 62.256 26.683 1.00 48.42 55 CYS C N 1
ATOM 1873 C CA A CYS C 1 56 ? -8.031 62.405 25.445 0.50 50.98 55 CYS C CA 1
ATOM 1874 C CA B CYS C 1 56 ? -8.028 62.397 25.439 0.50 51.71 55 CYS C CA 1
ATOM 1875 C C . CYS C 1 56 ? -9.400 61.711 25.450 1.00 51.74 55 CYS C C 1
ATOM 1876 O O . CYS C 1 56 ? -10.139 61.808 24.480 1.00 55.29 55 CYS C O 1
ATOM 1881 N N . ASP C 1 57 ? -9.761 61.024 26.531 1.00 50.72 56 ASP C N 1
ATOM 1882 C CA . ASP C 1 57 ? -11.030 60.287 26.511 1.00 51.24 56 ASP C CA 1
ATOM 1883 C C . ASP C 1 57 ? -12.232 61.220 26.759 1.00 50.20 56 ASP C C 1
ATOM 1884 O O . ASP C 1 57 ? -12.618 61.455 27.907 1.00 49.13 56 ASP C O 1
ATOM 1889 N N . GLU C 1 58 ? -12.820 61.713 25.671 1.00 48.85 57 GLU C N 1
ATOM 1890 C CA . GLU C 1 58 ? -13.984 62.599 25.742 1.00 51.21 57 GLU C CA 1
ATOM 1891 C C . GLU C 1 58 ? -15.161 62.049 26.545 1.00 50.55 57 GLU C C 1
ATOM 1892 O O . GLU C 1 58 ? -15.892 62.824 27.166 1.00 49.30 57 GLU C O 1
ATOM 1898 N N . VAL C 1 59 ? -15.348 60.724 26.534 1.00 48.93 58 VAL C N 1
ATOM 1899 C CA . VAL C 1 59 ? -16.473 60.103 27.224 1.00 45.72 58 VAL C CA 1
ATOM 1900 C C . VAL C 1 59 ? -16.260 60.099 28.698 1.00 44.41 58 VAL C C 1
ATOM 1901 O O . VAL C 1 59 ? -17.189 60.369 29.466 1.00 46.41 58 VAL C O 1
ATOM 1905 N N . ALA C 1 60 ? -15.040 59.758 29.113 1.00 40.18 59 ALA C N 1
ATOM 1906 C CA . ALA C 1 60 ? -14.682 59.826 30.504 1.00 40.05 59 ALA C CA 1
ATOM 1907 C C . ALA C 1 60 ? -14.868 61.257 30.978 1.00 35.60 59 ALA C C 1
ATOM 1908 O O . ALA C 1 60 ? -15.277 61.469 32.105 1.00 36.07 59 ALA C O 1
ATOM 1910 N N . ILE C 1 61 ? -14.535 62.232 30.127 1.00 33.55 60 ILE C N 1
ATOM 1911 C CA . ILE C 1 61 ? -14.583 63.630 30.579 1.00 30.32 60 ILE C CA 1
ATOM 1912 C C . ILE C 1 61 ? -16.042 64.033 30.754 1.00 29.37 60 ILE C C 1
ATOM 1913 O O . ILE C 1 61 ? -16.422 64.517 31.807 1.00 30.95 60 ILE C O 1
ATOM 1918 N N . GLU C 1 62 ? -16.843 63.794 29.726 1.00 31.72 61 GLU C N 1
ATOM 1919 C CA . GLU C 1 62 ? -18.252 64.150 29.734 1.00 32.69 61 GLU C CA 1
ATOM 1920 C C . GLU C 1 62 ? -18.975 63.449 30.886 1.00 35.43 61 GLU C C 1
ATOM 1921 O O . GLU C 1 62 ? -19.742 64.076 31.622 1.00 34.33 61 GLU C O 1
ATOM 1924 N N . LYS C 1 63 ? -18.697 62.158 31.072 1.00 37.71 62 LYS C N 1
ATOM 1925 C CA . LYS C 1 63 ? -19.316 61.389 32.160 1.00 38.86 62 LYS C CA 1
ATOM 1926 C C . LYS C 1 63 ? -18.914 61.903 33.533 1.00 38.48 62 LYS C C 1
ATOM 1927 O O . LYS C 1 63 ? -19.777 62.109 34.394 1.00 43.50 62 LYS C O 1
ATOM 1929 N N . GLN C 1 64 ? -17.620 62.146 33.717 1.00 38.14 63 GLN C N 1
ATOM 1930 C CA . GLN C 1 64 ? -17.072 62.701 34.940 1.00 37.83 63 GLN C CA 1
ATOM 1931 C C . GLN C 1 64 ? -17.723 64.035 35.285 1.00 35.55 63 GLN C C 1
ATOM 1932 O O . GLN C 1 64 ? -18.121 64.267 36.427 1.00 33.60 63 GLN C O 1
ATOM 1946 N N . LYS C 1 66 ? -20.660 65.316 34.060 1.00 30.84 65 LYS C N 1
ATOM 1947 C CA . LYS C 1 66 ? -22.106 65.108 34.250 1.00 35.00 65 LYS C CA 1
ATOM 1948 C C . LYS C 1 66 ? -22.424 64.539 35.637 1.00 36.61 65 LYS C C 1
ATOM 1949 O O . LYS C 1 66 ? -23.264 65.071 36.363 1.00 35.65 65 LYS C O 1
ATOM 1952 N N . SER C 1 67 ? -21.731 63.473 36.015 1.00 38.57 66 SER C N 1
ATOM 1953 C CA . SER C 1 67 ? -21.925 62.883 37.346 1.00 39.94 66 SER C CA 1
ATOM 1954 C C . SER C 1 67 ? -21.651 63.901 38.447 1.00 40.12 66 SER C C 1
ATOM 1955 O O . SER C 1 67 ? -22.409 63.996 39.415 1.00 40.83 66 SER C O 1
ATOM 1958 N N . ALA C 1 68 ? -20.565 64.668 38.302 1.00 37.04 67 ALA C N 1
ATOM 1959 C CA . ALA C 1 68 ? -20.185 65.653 39.304 1.00 35.39 67 ALA C CA 1
ATOM 1960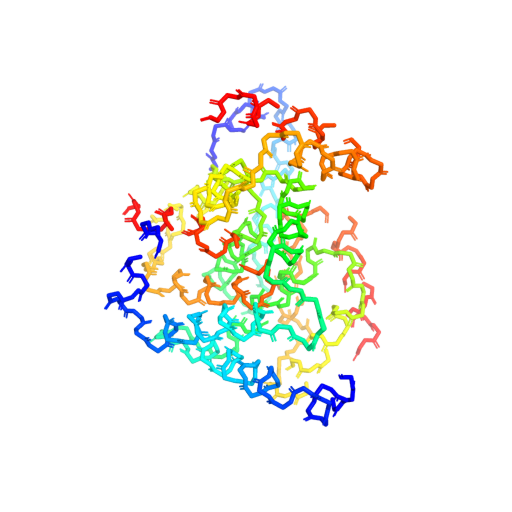 C C . ALA C 1 68 ? -21.268 66.709 39.488 1.00 34.78 67 ALA C C 1
ATOM 1961 O O . ALA C 1 68 ? -21.572 67.128 40.616 1.00 35.47 67 ALA C O 1
ATOM 1971 N N . LYS C 1 70 ? -24.497 66.443 38.678 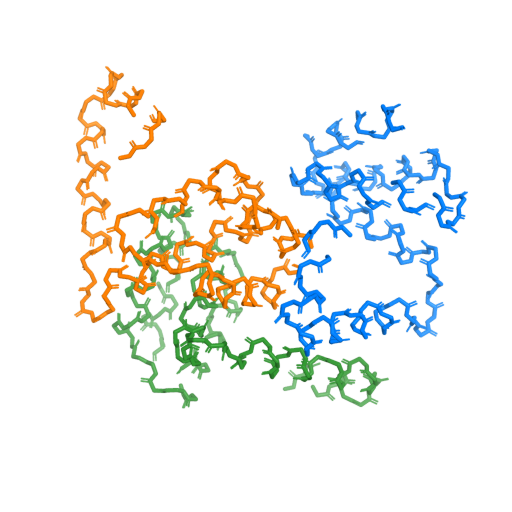1.00 35.30 69 LYS C N 1
ATOM 1972 C CA . LYS C 1 70 ? -25.732 65.776 39.107 1.00 37.44 69 LYS C CA 1
ATOM 1973 C C . LYS C 1 70 ? -25.646 65.240 40.533 1.00 38.42 69 LYS C C 1
ATOM 1974 O O . LYS C 1 70 ? -26.556 65.457 41.324 1.00 42.77 69 LYS C O 1
ATOM 1976 N N . GLU C 1 71 ? -24.565 64.537 40.849 1.00 40.30 70 GLU C N 1
ATOM 1977 C CA . GLU C 1 71 ? -24.398 63.909 42.151 1.00 40.26 70 GLU C CA 1
ATOM 1978 C C . GLU C 1 71 ? -23.998 64.929 43.220 1.00 42.06 70 GLU C C 1
ATOM 1979 O O . GLU C 1 71 ? -24.511 64.882 44.344 1.00 43.94 70 GLU C O 1
ATOM 1981 N N . LEU C 1 72 ? -23.107 65.866 42.887 1.00 40.41 71 LEU C N 1
ATOM 1982 C CA . LEU C 1 72 ? -22.546 66.755 43.905 1.00 37.19 71 LEU C CA 1
ATOM 1983 C C . LEU C 1 72 ? -22.963 68.209 43.800 1.00 34.89 71 LEU C C 1
ATOM 1984 O O . LEU C 1 72 ? -22.623 69.014 44.663 1.00 36.81 71 LEU C O 1
ATOM 1989 N N . GLY C 1 73 ? -23.687 68.594 42.756 1.00 33.12 72 GLY C N 1
ATOM 1990 C CA . GLY C 1 73 ? -23.991 70.015 42.587 1.00 30.96 72 GLY C CA 1
ATOM 1991 C C . GLY C 1 73 ? -22.765 70.859 42.239 1.00 29.72 72 GLY C C 1
ATOM 1992 O O . GLY C 1 73 ? -22.776 72.081 42.376 1.00 32.27 72 GLY C O 1
ATOM 1993 N N . ILE C 1 74 ? -21.696 70.209 41.776 1.00 29.85 73 ILE C N 1
ATOM 1994 C CA . ILE C 1 74 ? -20.560 70.936 41.227 1.00 29.03 73 ILE C CA 1
ATOM 1995 C C . ILE C 1 74 ? -21.055 71.772 40.030 1.00 28.55 73 ILE C C 1
ATOM 1996 O O . ILE C 1 74 ? -21.838 71.293 39.212 1.00 29.52 73 ILE C O 1
ATOM 2001 N N . THR C 1 75 ? -20.617 73.017 39.963 1.00 27.37 74 THR C N 1
ATOM 2002 C CA . THR C 1 75 ? -21.097 73.966 38.966 1.00 27.46 74 THR C CA 1
ATOM 2003 C C . THR C 1 75 ? -20.211 73.993 37.737 1.00 26.76 74 THR C C 1
ATOM 2004 O O . THR C 1 75 ? -19.042 73.612 37.776 1.00 24.36 74 THR C O 1
ATOM 2008 N N . LYS C 1 76 ? -20.741 74.503 36.630 1.00 25.31 75 LYS C N 1
ATOM 2009 C CA . LYS C 1 76 ? -19.891 74.701 35.453 1.00 23.54 75 LYS C CA 1
ATOM 2010 C C . LYS C 1 76 ? -18.747 75.637 35.702 1.00 23.34 75 LYS C C 1
ATOM 2011 O O . LYS C 1 76 ? -17.683 75.469 35.116 1.00 23.91 75 LYS C O 1
ATOM 2017 N N . GLU C 1 77 ? -18.947 76.672 36.526 1.00 23.28 76 GLU C N 1
ATOM 2018 C CA . GLU C 1 77 ? -17.843 77.590 36.801 1.00 25.41 76 GLU C CA 1
ATOM 2019 C C . GLU C 1 77 ? -16.741 76.874 37.555 1.00 23.13 76 GLU C C 1
ATOM 2020 O O . GLU C 1 77 ? -15.575 77.103 37.313 1.00 23.67 76 GLU C O 1
ATOM 2026 N N . GLU C 1 78 ? -17.121 76.027 38.501 1.00 23.29 77 GLU C N 1
ATOM 2027 C CA . GLU C 1 78 ? -16.145 75.188 39.207 1.00 24.26 77 GLU C CA 1
ATOM 2028 C C . GLU C 1 78 ? -15.383 74.291 38.237 1.00 25.19 77 GLU C C 1
ATOM 2029 O O . GLU C 1 78 ? -14.174 74.165 38.332 1.00 23.72 77 GLU C O 1
ATOM 2035 N N . ILE C 1 79 ? -16.088 73.671 37.297 1.00 23.32 78 ILE C N 1
ATOM 2036 C CA . ILE C 1 79 ? -15.429 72.827 36.317 1.00 22.33 78 ILE C CA 1
ATOM 2037 C C . ILE C 1 79 ? -14.460 73.639 35.470 1.00 21.31 78 ILE C C 1
ATOM 2038 O O . ILE C 1 79 ? -13.286 73.255 35.283 1.00 21.65 78 ILE C O 1
ATOM 2043 N N . ALA C 1 80 ? -14.895 74.818 35.027 1.00 22.94 79 ALA C N 1
ATOM 2044 C CA . ALA C 1 80 ? -13.998 75.692 34.279 1.00 22.12 79 ALA C CA 1
ATOM 2045 C C . ALA C 1 80 ? -12.713 76.058 35.066 1.00 24.80 79 ALA C C 1
ATOM 2046 O O . ALA C 1 80 ? -11.624 76.083 34.503 1.00 23.97 79 ALA C O 1
ATOM 2048 N N . ASP C 1 81 ? -12.834 76.259 36.379 1.00 24.10 80 ASP C N 1
ATOM 2049 C CA . ASP C 1 81 ? -11.672 76.510 37.233 1.00 24.01 80 ASP C CA 1
ATOM 2050 C C . ASP C 1 81 ? -10.692 75.351 37.260 1.00 25.35 80 ASP C C 1
ATOM 2051 O O . ASP C 1 81 ? -9.475 75.543 37.253 1.00 24.87 80 ASP C O 1
ATOM 2056 N N . VAL C 1 82 ? -11.218 74.131 37.235 1.00 22.23 81 VAL C N 1
ATOM 2057 C CA . VAL C 1 82 ? -10.406 72.942 37.040 1.00 22.23 81 VAL C CA 1
ATOM 2058 C C . VAL C 1 82 ? -9.714 72.962 35.669 1.00 21.03 81 VAL C C 1
ATOM 2059 O O . VAL C 1 82 ? -8.541 72.670 35.574 1.00 22.52 81 VAL C O 1
ATOM 2063 N N . LEU C 1 83 ? -10.452 73.295 34.617 1.00 21.77 82 LEU C N 1
ATOM 2064 C CA . LEU C 1 83 ? -9.910 73.298 33.266 1.00 23.00 82 LEU C CA 1
ATOM 2065 C C . LEU C 1 83 ? -8.772 74.315 33.081 1.00 23.16 82 LEU C C 1
ATOM 2066 O O . LEU C 1 83 ? -7.853 74.077 32.316 1.00 22.77 82 LEU C O 1
ATOM 2071 N N . ARG C 1 84 ? -8.809 75.431 33.807 1.00 24.64 83 ARG C N 1
ATOM 2072 C CA . ARG C 1 84 ? -7.657 76.340 33.836 1.00 26.43 83 ARG C CA 1
ATOM 2073 C C . ARG C 1 84 ? -6.366 75.598 34.145 1.00 25.76 83 ARG C C 1
ATOM 2074 O O . ARG C 1 84 ? -5.324 75.794 33.505 1.00 24.35 83 ARG C O 1
ATOM 2082 N N . VAL C 1 85 ? -6.432 74.737 35.157 1.00 24.13 84 VAL C N 1
ATOM 2083 C CA . VAL C 1 85 ? -5.261 73.987 35.583 1.00 25.33 84 VAL C CA 1
ATOM 2084 C C . VAL C 1 85 ? -4.866 72.968 34.510 1.00 25.31 84 VAL C C 1
ATOM 2085 O O . VAL C 1 85 ? -3.680 72.799 34.253 1.00 25.94 84 VAL C O 1
ATOM 2089 N N . VAL C 1 86 ? -5.861 72.346 33.866 1.00 23.47 85 VAL C N 1
ATOM 2090 C CA . VAL C 1 86 ? -5.603 71.454 32.731 1.00 21.84 85 VAL C CA 1
ATOM 2091 C C . VAL C 1 86 ? -4.812 72.181 31.621 1.00 21.98 85 VAL C C 1
ATOM 2092 O O . VAL C 1 86 ? -3.851 71.658 31.093 1.00 24.60 85 VAL C O 1
ATOM 2096 N N . LEU C 1 87 ? -5.214 73.407 31.288 1.00 22.68 86 LEU C N 1
ATOM 2097 C CA . LEU C 1 87 ? -4.478 74.169 30.266 1.00 24.34 86 LEU C CA 1
ATOM 2098 C C 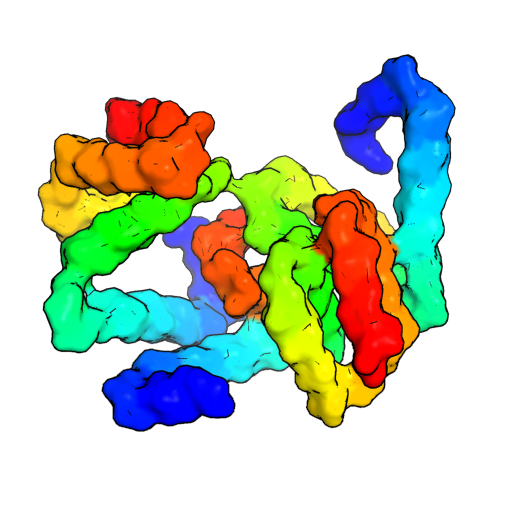. LEU C 1 87 ? -2.998 74.287 30.615 1.00 23.38 86 LEU C C 1
ATOM 2099 O O . LEU C 1 87 ? -2.110 73.949 29.808 1.00 24.65 86 LEU C O 1
ATOM 2104 N N . LEU C 1 88 ? -2.724 74.761 31.817 1.00 25.65 87 LEU C N 1
ATOM 2105 C CA . LEU C 1 88 ? -1.323 74.941 32.252 1.00 27.31 87 LEU C CA 1
ATOM 2106 C C . LEU C 1 88 ? -0.513 73.657 32.323 1.00 27.59 87 LEU C C 1
ATOM 2107 O O . LEU C 1 88 ? 0.651 73.640 31.907 1.00 27.61 87 LEU C O 1
ATOM 2112 N N . THR C 1 89 ? -1.122 72.561 32.810 1.00 24.80 88 THR C N 1
ATOM 2113 C CA . THR C 1 89 ? -0.427 71.300 32.983 1.00 23.90 88 THR C CA 1
ATOM 2114 C C . THR C 1 89 ? -0.331 70.464 31.716 1.00 24.36 88 THR C C 1
ATOM 2115 O O . THR C 1 89 ? 0.521 69.601 31.605 1.00 25.47 88 THR C O 1
ATOM 2119 N N . SER C 1 90 ? -1.226 70.713 30.779 1.00 21.95 89 SER C N 1
ATOM 2120 C CA . SER C 1 90 ? -1.486 69.727 29.734 1.00 23.96 89 SER C CA 1
ATOM 2121 C C . SER C 1 90 ? -1.597 70.282 28.333 1.00 25.76 89 SER C C 1
ATOM 2122 O O . SER C 1 90 ? -1.580 69.497 27.363 1.00 25.77 89 SER C O 1
ATOM 2125 N N . GLY C 1 91 ? -1.744 71.592 28.217 1.00 25.11 90 GLY C N 1
ATOM 2126 C CA . GLY C 1 91 ? -1.762 72.267 26.931 1.00 26.68 90 GLY C CA 1
ATOM 2127 C C . GLY C 1 91 ? -3.116 72.566 26.328 1.00 26.61 90 GLY C C 1
ATOM 2128 O O . GLY C 1 91 ? -4.180 72.241 26.858 1.00 24.55 90 GLY C O 1
ATOM 2142 N N . PRO C 1 93 ? -4.760 71.636 23.402 1.00 26.91 92 PRO C N 1
ATOM 2143 C CA . PRO C 1 93 ? -5.703 70.634 22.938 1.00 26.30 92 PRO C CA 1
ATOM 2144 C C . PRO C 1 93 ? -6.624 70.077 24.019 1.00 26.98 92 PRO C C 1
ATOM 2145 O O . PRO C 1 93 ? -7.833 70.011 23.792 1.00 24.55 92 PRO C O 1
ATOM 2149 N N . ALA C 1 94 ? -6.071 69.682 25.167 1.00 23.98 93 ALA C N 1
ATOM 2150 C CA . ALA C 1 94 ? -6.892 69.165 26.254 1.00 23.75 93 ALA C CA 1
ATOM 2151 C C . ALA C 1 94 ? -7.859 70.222 26.756 1.00 22.01 93 ALA C C 1
ATOM 2152 O O . ALA C 1 94 ? -9.028 69.939 27.052 1.00 23.12 93 ALA C O 1
ATOM 2154 N N . PHE C 1 95 ? -7.355 71.439 26.909 1.00 22.43 94 PHE C N 1
ATOM 2155 C CA . PHE C 1 95 ? -8.173 72.527 27.445 1.00 21.52 94 PHE C CA 1
ATOM 2156 C C . PHE C 1 95 ? -9.366 72.858 26.548 1.00 22.62 94 PHE C C 1
ATOM 2157 O O . PHE C 1 95 ? -10.513 72.987 27.012 1.00 22.72 94 PHE C O 1
ATOM 2165 N N . THR C 1 96 ? -9.095 73.050 25.269 1.00 22.65 95 THR C N 1
ATOM 2166 C CA . THR C 1 96 ? -10.155 73.452 24.322 1.00 24.15 95 THR C CA 1
ATOM 2167 C C . THR C 1 96 ? -11.170 72.327 24.094 1.00 24.56 95 THR C C 1
ATOM 2168 O O . THR C 1 96 ? -12.376 72.605 23.955 1.00 24.29 95 THR C O 1
ATOM 2172 N N . LYS C 1 97 ? -10.721 71.072 24.095 1.00 22.77 96 LYS C N 1
ATOM 2173 C CA . LYS C 1 97 ? -11.614 69.933 23.984 1.00 24.18 96 LYS C CA 1
ATOM 2174 C C . LYS C 1 97 ? -12.575 69.917 25.185 1.00 23.45 96 LYS C C 1
ATOM 2175 O O . LYS C 1 97 ? -13.787 69.701 25.025 1.00 23.77 96 LYS C O 1
ATOM 2179 N N . ALA C 1 98 ? -12.018 70.084 26.385 1.00 23.74 97 ALA C N 1
ATOM 2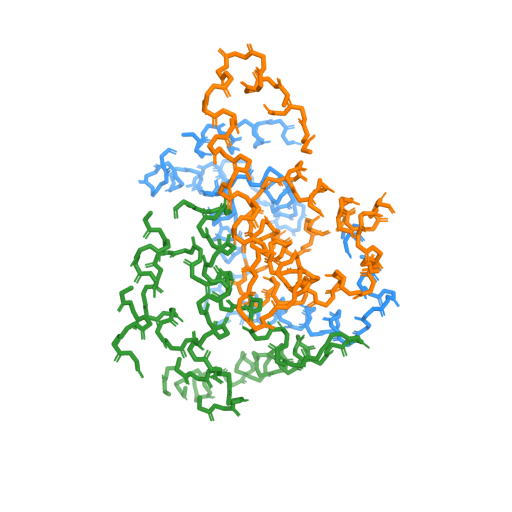180 C CA . ALA C 1 98 ? -12.793 70.007 27.624 1.00 22.11 97 ALA C CA 1
ATOM 2181 C C . ALA C 1 98 ? -13.750 71.190 27.750 1.00 20.26 97 ALA C C 1
ATOM 2182 O O . ALA C 1 98 ? -14.861 71.031 28.222 1.00 21.55 97 ALA C O 1
ATOM 2192 N N . LYS C 1 100 ? -15.146 72.760 25.156 1.00 20.83 99 LYS C N 1
ATOM 2193 C CA . LYS C 1 100 ? -16.207 72.397 24.210 1.00 23.31 99 LYS C CA 1
ATOM 2194 C C . LYS C 1 100 ? -17.193 71.419 24.836 1.00 22.22 99 LYS C C 1
ATOM 2195 O O . LYS C 1 100 ? -18.406 71.582 24.682 1.00 23.80 99 LYS C O 1
ATOM 2199 N N . ILE C 1 101 ? -16.691 70.406 25.534 1.00 21.58 100 ILE C N 1
ATOM 2200 C CA . ILE C 1 101 ? -17.541 69.449 26.256 1.00 22.46 100 ILE C CA 1
ATOM 2201 C C . ILE C 1 101 ? -18.394 70.154 27.328 1.00 24.28 100 ILE C C 1
ATOM 2202 O O . ILE C 1 101 ? -19.613 69.956 27.400 1.00 24.33 100 ILE C O 1
ATOM 2207 N N . LEU C 1 102 ? -17.748 70.995 28.115 1.00 23.49 101 LEU C N 1
ATOM 2208 C CA . LEU C 1 102 ? -18.435 71.727 29.183 1.00 22.09 101 LEU C CA 1
ATOM 2209 C C . LEU C 1 102 ? -19.574 72.567 28.634 1.00 20.86 101 LEU C C 1
ATOM 2210 O O . LEU C 1 102 ? -20.684 72.601 29.211 1.00 23.44 101 LEU C O 1
ATOM 2215 N N . GLU C 1 103 ? -19.334 73.251 27.523 1.00 19.91 102 GLU C N 1
ATOM 2216 C CA . GLU C 1 103 ? -20.345 74.124 26.923 1.00 22.09 102 GLU C CA 1
ATOM 2217 C C . GLU C 1 103 ? -21.647 73.412 26.529 1.00 22.56 102 GLU C C 1
ATOM 2218 O O . GLU C 1 103 ? -22.731 74.026 26.530 1.00 23.19 102 GLU C O 1
ATOM 2224 N N . LYS C 1 104 ? -21.529 72.142 26.152 1.00 23.46 103 LYS C N 1
ATOM 2225 C CA . LYS C 1 104 ? -22.669 71.303 25.793 1.00 26.33 103 LYS C CA 1
ATOM 2226 C C . LYS C 1 104 ? -23.414 70.697 26.982 1.00 28.77 103 LYS C C 1
ATOM 2227 O O . LYS C 1 104 ? -24.497 70.153 26.805 1.00 31.00 103 LYS C O 1
ATOM 2230 N N . LEU C 1 105 ? -22.865 70.803 28.187 1.00 29.94 104 LEU C N 1
ATOM 2231 C CA . LEU C 1 105 ? -23.553 70.324 29.384 1.00 31.89 104 LEU C CA 1
ATOM 2232 C C . LEU C 1 105 ? -24.496 71.373 29.987 1.00 35.07 104 LEU C C 1
ATOM 2233 O O . LEU C 1 105 ? -25.190 71.097 30.964 1.00 38.01 104 LEU C O 1
#

Secondary structure (DSSP, 8-state):
----HHHHH-HHHHHHHHHHHHHHTS-SSS-HHHHHHHHHHHHHTSS-HHHHHH------S---HHHHHHHHHHHHHHH--HHHH--HHHH-/-----HHHHH-HHHHHHHHHHHHHHTS-SSS-HHHHHHHHHHHHHTSS-HHHHHH------S---HHHHHHHHHHHHHHH--HHHH--HHHH-/---HHHHH-HHHHHHHHHHHHHHTS-SSS-HHHHHHHHHHHHHTSS-HHHHHH------S---HHHHHHHHHHHHHHH--HHHH--HHHH-

InterPro domains:
  IPR003779 Alkyl hydroperoxide reductase AhpD/CMD-like [PF02627] (19-102)
  IPR029032 AhpD-like [G3DSA:1.20.1290.10] (1-104)
  IPR029032 AhpD-like [SSF69118] (6-103)

Organism: Methanocaldococcus jannaschii (strain ATCC 43067 / DSM 2661 / JAL-1 / JCM 10045 / NBRC 100440) (NCBI:txid243232)

CATH classification: 1.20.1290.10

Foldseek 3Di:
DVVVVCVVPPVVVVVVVVVVVVVQQPDPPDHNLVVLLVLLLVPLLDDDLVSNLVSVCNCVVPQDLVNNLVSLVVSCVVRNVSSVSNVSSVVD/DDPVVVCCVPPVVVVVVVVVVVVVVQPDPPDHNLVVLLVVLLVPLLDDPLVSNLVSVCNVPVPQDLVSNLVSLVVSCVVRNVSSVSNVSSVVD/DVVVCCVPPVVVVVVVVVVVVVQQPDPPDHNLVVLLVVLLVPLLDDPLVSNLVSVCNCVVPQDLVSNLVSLVVSCVVRNVSSVSNVSSVVD

B-factor: mean 29.6, std 9.03, range [8.65, 73.75]

Sequence (276 aa):
GEGKVVAAAYPDLYDDIIIVKLNNDTVFTGKTTLDYYKTQKKLIAIGIVVASSRCDEVAIEKQKSAKELGITKEEEIADVLRVVLLTSGPAFTKKAKILEKLFGEGKVVAAAYPDLYDIIVKKLNDTVFTGKTLDYKTQKLIAIGIVVASSRCDEVAIEKQKSSAKELGITKEEIADVLRVVLLTSGPAFTKKAKILEKLEGKVVAAAYPDLYDDIIIVKLNDTVFTGKTLDYKTQKKLIAIGIVVASRCCDEVAIEKQKSAKELGITKEEIADVLRVVLLTSGPAFTKAKILEKL

Solvent-accessible surface area: 14427 Å² total

Nearest PDB structures (foldseek):
  3d7i-assembly1_B  TM=1.011E+00  e=5.016E-11  Methanocaldococcus jannaschii
  8kg8-assembly1_H  TM=5.395E-01  e=8.217E+00  Saccharomyces cerevisiae S288C
  8w7m-assembly1_G  TM=5.295E-01  e=7.781E+00  Saccharomyces cerevisiae S288C
  3d7i-assembly1_B  TM=9.907E-01  e=1.395E-10  Methanocaldococcus jannaschii
  8w7m-assembly1_G  TM=5.283E-01  e=8.841E+00  Saccharomyces cerevisiae S288C

Radius of gyration: 20.04 Å; Cα contacts (8 Å, |Δi|>4): 341; chains: 3; bounding box: 46×56×41 Å